Protein AF-A0A5R9B915-F1 (afdb_monomer)

Radius of gyration: 21.03 Å; Cα contacts (8 Å, |Δi|>4): 294; chains: 1; bounding box: 50×56×60 Å

Solvent-accessible surface area (backbone atoms only — not comparable to full-atom values): 11423 Å² total; per-re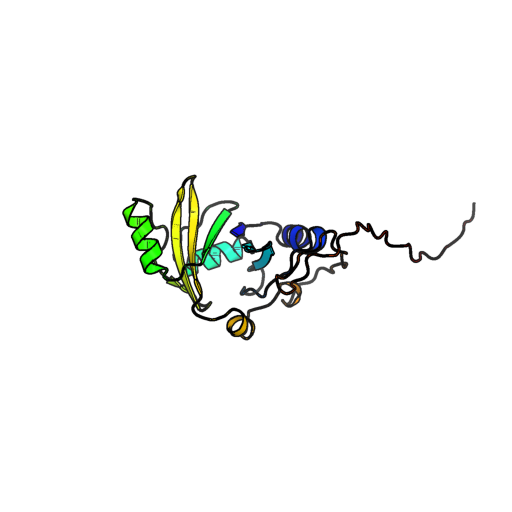sidue (Å²): 58,40,38,46,31,92,58,50,68,62,51,47,43,45,48,36,37,50,51,28,30,54,76,41,67,27,75,47,67,75,84,70,25,40,46,43,34,26,51,57,78,100,45,51,43,30,44,26,19,64,56,30,50,52,54,49,23,62,72,43,60,33,80,82,73,89,70,85,49,66,35,46,60,43,83,39,99,48,42,67,62,53,50,53,57,46,44,74,73,70,41,52,73,52,20,57,84,29,80,47,97,84,46,30,37,34,29,30,32,54,38,86,95,78,36,46,33,34,36,30,19,76,74,60,55,70,72,64,49,57,73,39,91,59,38,38,40,71,90,74,49,92,67,89,83,79,88,81,79,89,70,78,56,79,44,87,76,76,77,97,81,76,97,74,96,83,82,90,76,93,75,90,83,83,84,80,90,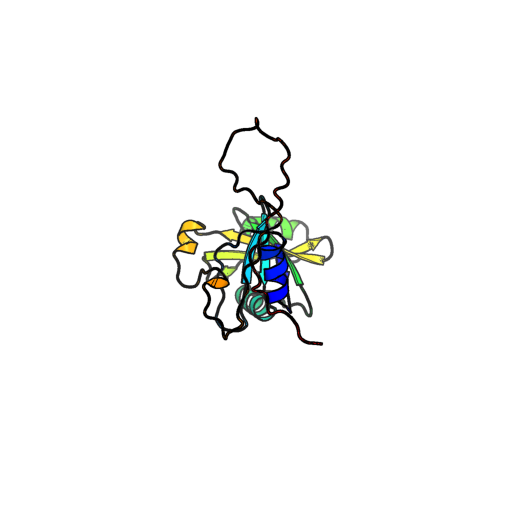81,86,82,86,86,81,86,84,83,136

Structure (mmCIF, N/CA/C/O backbone):
data_AF-A0A5R9B915-F1
#
_entry.id   AF-A0A5R9B915-F1
#
loop_
_atom_site.group_PDB
_atom_site.id
_atom_site.type_symbol
_atom_site.label_atom_id
_atom_site.label_alt_id
_atom_site.label_comp_id
_atom_site.label_asym_id
_atom_site.label_entity_id
_atom_site.label_seq_id
_atom_site.pdbx_PDB_ins_code
_atom_site.Cartn_x
_atom_site.Cartn_y
_atom_site.Cartn_z
_atom_site.occupancy
_atom_site.B_iso_or_equiv
_atom_si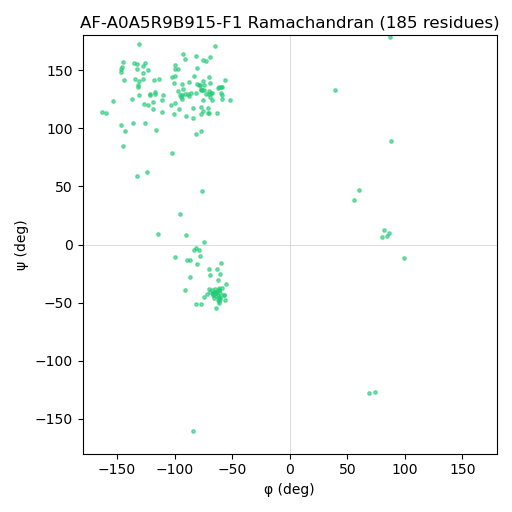te.auth_seq_id
_atom_site.auth_comp_id
_atom_site.auth_asym_id
_atom_site.auth_atom_id
_atom_site.pdbx_PDB_model_num
ATOM 1 N N . MET A 1 1 ? -4.354 -4.114 -3.159 1.00 92.81 1 MET A N 1
ATOM 2 C CA . MET A 1 1 ? -3.858 -5.176 -2.241 1.00 92.81 1 MET A CA 1
ATOM 3 C C . MET A 1 1 ? -2.353 -5.208 -2.360 1.00 92.81 1 MET A C 1
ATOM 5 O O . MET A 1 1 ? -1.900 -5.203 -3.488 1.00 92.81 1 MET A O 1
ATOM 9 N N . ILE A 1 2 ? -1.601 -5.262 -1.266 1.00 95.12 2 ILE A N 1
ATOM 10 C CA . ILE A 1 2 ? -0.134 -5.278 -1.284 1.00 95.12 2 ILE A CA 1
ATOM 11 C C . ILE A 1 2 ? 0.362 -6.652 -0.848 1.00 95.12 2 ILE A C 1
ATOM 13 O O . ILE A 1 2 ? -0.063 -7.153 0.195 1.00 95.12 2 ILE A O 1
ATOM 17 N N . ILE A 1 3 ? 1.247 -7.238 -1.649 1.00 95.38 3 ILE A N 1
ATOM 18 C CA . ILE A 1 3 ? 1.885 -8.534 -1.433 1.00 95.38 3 ILE A CA 1
ATOM 19 C C . ILE A 1 3 ? 3.393 -8.309 -1.333 1.00 95.38 3 ILE A C 1
ATOM 21 O O . ILE A 1 3 ? 4.032 -7.888 -2.300 1.00 95.38 3 ILE A O 1
ATOM 25 N N . GLU A 1 4 ? 3.967 -8.619 -0.175 1.00 95.06 4 GLU A N 1
ATOM 26 C CA . GLU A 1 4 ? 5.416 -8.698 -0.023 1.00 95.06 4 GLU A CA 1
ATOM 27 C C . GLU A 1 4 ? 5.954 -9.969 -0.685 1.00 95.06 4 GLU A C 1
ATOM 29 O O . GLU A 1 4 ? 5.417 -11.063 -0.488 1.00 95.06 4 GLU A O 1
ATOM 34 N N . THR A 1 5 ? 7.022 -9.832 -1.468 1.00 94.12 5 THR A N 1
ATOM 35 C CA . THR A 1 5 ? 7.641 -10.949 -2.185 1.00 94.12 5 THR A CA 1
ATOM 36 C C . THR A 1 5 ? 9.163 -10.907 -2.102 1.00 94.12 5 THR A C 1
ATOM 38 O O . THR A 1 5 ? 9.794 -9.924 -2.490 1.00 94.12 5 THR A O 1
ATOM 41 N N . ASP A 1 6 ? 9.759 -12.004 -1.630 1.00 91.69 6 ASP A N 1
ATOM 42 C CA . ASP A 1 6 ? 11.215 -12.182 -1.617 1.00 91.69 6 ASP A CA 1
ATOM 43 C C . ASP A 1 6 ? 11.771 -12.363 -3.040 1.00 91.69 6 ASP A C 1
ATOM 45 O O . ASP A 1 6 ? 12.824 -11.822 -3.373 1.00 91.69 6 ASP A O 1
ATOM 49 N N . ASP A 1 7 ? 11.044 -13.092 -3.896 1.00 93.88 7 ASP A N 1
ATOM 50 C CA . ASP A 1 7 ? 11.376 -13.276 -5.312 1.00 93.88 7 ASP A CA 1
ATOM 51 C C . ASP A 1 7 ? 10.483 -12.375 -6.172 1.00 93.88 7 ASP A C 1
ATOM 53 O O . ASP A 1 7 ? 9.449 -12.774 -6.719 1.00 93.88 7 ASP A O 1
ATOM 57 N N . PHE A 1 8 ? 10.849 -11.095 -6.213 1.00 94.06 8 PHE A N 1
ATOM 58 C CA . PHE A 1 8 ? 10.096 -10.076 -6.939 1.00 94.06 8 PHE A CA 1
ATOM 59 C C . PHE A 1 8 ? 10.019 -10.361 -8.441 1.00 94.06 8 PHE A C 1
ATOM 61 O O . PHE A 1 8 ? 8.967 -10.160 -9.046 1.00 94.06 8 PHE A O 1
ATOM 68 N N . ASP A 1 9 ? 11.103 -10.855 -9.041 1.00 94.50 9 ASP A N 1
ATOM 69 C CA . ASP A 1 9 ? 11.151 -11.115 -10.480 1.00 94.50 9 ASP A CA 1
ATOM 70 C C . ASP A 1 9 ? 10.247 -12.289 -10.869 1.00 94.50 9 ASP A C 1
ATOM 72 O O . ASP A 1 9 ? 9.528 -12.196 -11.867 1.00 94.50 9 ASP A O 1
ATOM 76 N N . GLU A 1 10 ? 10.224 -13.365 -10.077 1.00 96.06 10 GLU A N 1
ATOM 77 C CA . GLU A 1 10 ? 9.313 -14.488 -10.315 1.00 96.06 10 GLU A CA 1
ATOM 78 C C . GLU A 1 10 ? 7.848 -14.086 -10.109 1.00 96.06 10 GLU A C 1
ATOM 80 O O . GLU A 1 10 ? 6.994 -14.431 -10.933 1.00 96.06 10 GLU A O 1
ATOM 85 N N . ALA A 1 11 ? 7.550 -13.311 -9.060 1.00 96.12 11 ALA A N 1
ATOM 86 C CA . ALA A 1 11 ? 6.203 -12.801 -8.822 1.00 96.12 11 ALA A CA 1
ATOM 87 C C . ALA A 1 11 ? 5.738 -11.904 -9.979 1.00 96.12 11 ALA A C 1
ATOM 89 O O . ALA A 1 11 ? 4.667 -12.133 -10.547 1.00 96.12 11 ALA A O 1
ATOM 90 N N . LEU A 1 12 ? 6.554 -10.929 -10.388 1.00 96.00 12 LEU A N 1
ATOM 91 C CA . LEU A 1 12 ? 6.216 -10.024 -11.483 1.00 96.00 12 LEU A CA 1
ATOM 92 C C . LEU A 1 12 ? 6.040 -10.785 -12.799 1.00 96.00 12 LEU A C 1
ATOM 94 O O . LEU A 1 12 ? 5.058 -10.563 -13.505 1.00 96.00 12 LEU A O 1
ATOM 98 N N . ARG A 1 13 ? 6.928 -11.738 -13.106 1.00 96.44 13 ARG A N 1
ATOM 99 C CA . ARG A 1 13 ? 6.791 -12.611 -14.280 1.00 96.44 13 ARG A CA 1
ATOM 100 C C . ARG A 1 13 ? 5.471 -13.377 -14.255 1.00 96.44 13 ARG A C 1
ATOM 102 O O . ARG A 1 13 ? 4.804 -13.490 -15.282 1.00 96.44 13 ARG A O 1
ATOM 109 N N . PHE A 1 14 ? 5.083 -13.922 -13.106 1.00 96.69 14 PHE A N 1
ATOM 110 C CA . PHE A 1 14 ? 3.832 -14.659 -12.977 1.00 96.69 14 PHE A CA 1
ATOM 111 C C . PHE A 1 14 ? 2.612 -13.757 -13.211 1.00 96.69 14 PHE A C 1
ATOM 113 O O . PHE A 1 14 ? 1.803 -14.043 -14.092 1.00 96.69 14 PHE A O 1
ATOM 120 N N . TYR A 1 15 ? 2.482 -12.650 -12.481 1.00 96.31 15 TYR A N 1
ATOM 121 C CA . TYR A 1 15 ? 1.287 -11.807 -12.576 1.00 96.31 15 TYR A CA 1
ATOM 122 C C . TYR A 1 15 ? 1.240 -10.976 -13.870 1.00 96.31 15 TYR A C 1
ATOM 124 O O . TYR A 1 15 ? 0.212 -10.948 -14.547 1.00 96.31 15 TYR A O 1
ATOM 132 N N . ARG A 1 16 ? 2.346 -10.343 -14.270 1.00 96.12 16 ARG A N 1
ATOM 133 C CA . ARG A 1 16 ? 2.385 -9.512 -15.482 1.00 96.12 16 ARG A CA 1
ATOM 134 C C . ARG A 1 16 ? 2.464 -10.356 -16.746 1.00 96.12 16 ARG A C 1
ATOM 136 O O . ARG A 1 16 ? 1.661 -10.174 -17.650 1.00 96.12 16 ARG A O 1
ATOM 143 N N . ASP A 1 17 ? 3.406 -11.295 -16.824 1.00 94.00 17 ASP A N 1
ATOM 144 C CA . ASP A 1 17 ? 3.710 -11.942 -18.106 1.00 94.00 17 ASP A CA 1
ATOM 145 C C . ASP A 1 17 ? 2.893 -13.220 -18.353 1.00 94.00 17 ASP A C 1
ATOM 147 O O . ASP A 1 17 ? 2.470 -13.473 -19.481 1.00 94.00 17 ASP A O 1
ATOM 151 N N . VAL A 1 18 ? 2.667 -14.043 -17.319 1.00 96.00 18 VAL A N 1
ATOM 152 C CA . VAL A 1 18 ? 1.870 -15.280 -17.451 1.00 96.00 18 VAL A CA 1
ATOM 153 C C . VAL A 1 18 ? 0.382 -14.970 -17.379 1.00 96.00 18 VAL A C 1
ATOM 155 O O . VAL A 1 18 ? -0.379 -15.396 -18.253 1.00 96.00 18 VAL A O 1
ATOM 158 N N . LEU A 1 19 ? -0.036 -14.232 -16.346 1.00 94.81 19 LEU A N 1
ATOM 159 C CA . LEU A 1 19 ? -1.432 -13.846 -16.188 1.00 94.81 19 LEU A CA 1
ATOM 160 C C . LEU A 1 19 ? -1.809 -12.649 -17.055 1.00 94.81 19 LEU A C 1
ATOM 162 O O . LEU A 1 19 ? -2.991 -12.483 -17.290 1.00 94.81 19 LEU A O 1
ATOM 166 N N . GLY A 1 20 ? -0.868 -11.862 -17.579 1.00 93.44 20 GLY A N 1
ATOM 167 C CA . GLY A 1 20 ? -1.163 -10.761 -18.504 1.00 93.44 20 GLY A CA 1
ATOM 168 C C . GLY A 1 20 ? -1.603 -9.456 -17.836 1.00 93.44 20 GLY A C 1
ATOM 169 O O . GLY A 1 20 ? -2.142 -8.598 -18.529 1.00 93.44 20 GLY A O 1
ATOM 170 N N . MET A 1 21 ? -1.443 -9.310 -16.515 1.00 96.44 21 MET A N 1
ATOM 171 C CA . MET A 1 21 ? -1.948 -8.144 -15.783 1.00 96.44 21 MET A CA 1
ATOM 172 C C . MET A 1 21 ? -1.187 -6.867 -16.182 1.00 96.44 21 MET A C 1
ATOM 174 O O . MET A 1 21 ? 0.040 -6.843 -16.045 1.00 96.44 21 MET A O 1
ATOM 178 N N . PRO A 1 22 ? -1.876 -5.803 -16.641 1.00 94.12 22 PRO A N 1
ATOM 179 C CA . PRO A 1 22 ? -1.232 -4.539 -16.998 1.00 94.12 22 PRO A CA 1
ATOM 180 C C . PRO A 1 22 ? -0.529 -3.890 -15.803 1.00 94.12 22 PRO A C 1
ATOM 182 O O . PRO A 1 22 ? -1.099 -3.819 -14.716 1.00 94.12 22 PRO A O 1
ATOM 185 N N . GLU A 1 23 ? 0.691 -3.393 -16.010 1.00 94.31 23 GLU A N 1
ATOM 186 C CA . GLU A 1 23 ? 1.470 -2.682 -14.992 1.00 94.31 23 GLU A CA 1
ATOM 187 C C . GLU A 1 23 ? 1.239 -1.168 -15.076 1.00 94.31 23 GLU A C 1
ATOM 189 O O . GLU A 1 23 ? 1.288 -0.579 -16.156 1.00 94.31 23 GLU A O 1
ATOM 194 N N . GLN A 1 24 ? 1.006 -0.540 -13.925 1.00 91.12 24 GLN A N 1
ATOM 195 C CA . GLN A 1 24 ? 0.862 0.902 -13.760 1.00 91.12 24 GLN A CA 1
ATOM 196 C C . GLN A 1 24 ? 2.173 1.515 -13.240 1.00 91.12 24 GLN A C 1
ATOM 198 O O . GLN A 1 24 ? 2.910 0.851 -12.501 1.00 91.12 24 GLN A O 1
ATOM 203 N N . PRO A 1 25 ? 2.470 2.787 -13.565 1.00 84.19 25 PRO A N 1
ATOM 204 C CA . PRO A 1 25 ? 3.617 3.483 -12.994 1.00 84.19 25 PRO A CA 1
ATOM 205 C C . PRO A 1 25 ? 3.531 3.547 -11.467 1.00 84.19 25 PRO A C 1
ATOM 207 O O . PRO A 1 25 ? 2.539 4.011 -10.909 1.00 84.19 25 PRO A O 1
ATOM 210 N N . ALA A 1 26 ? 4.600 3.134 -10.794 1.00 84.25 26 ALA A N 1
ATOM 211 C CA . ALA A 1 26 ? 4.702 3.158 -9.339 1.00 84.25 26 ALA A CA 1
ATOM 212 C C . ALA A 1 26 ? 5.961 3.912 -8.909 1.00 84.25 26 ALA A C 1
ATOM 214 O O . ALA A 1 26 ? 6.923 4.009 -9.676 1.00 84.25 26 ALA A O 1
ATOM 215 N N . PHE A 1 27 ? 5.974 4.442 -7.685 1.00 81.88 27 PHE A N 1
ATOM 216 C CA . PHE A 1 27 ? 7.158 5.080 -7.115 1.00 81.88 27 PHE A CA 1
ATOM 217 C C . PHE A 1 27 ? 7.961 4.087 -6.268 1.00 81.88 27 PHE A C 1
ATOM 219 O O . PHE A 1 27 ? 7.444 3.500 -5.324 1.00 81.88 27 PHE A O 1
ATOM 226 N N . ALA A 1 28 ? 9.251 3.967 -6.563 1.00 81.81 28 ALA A N 1
ATOM 227 C CA . ALA A 1 28 ? 10.228 3.207 -5.789 1.00 81.81 28 ALA A CA 1
ATOM 228 C C . ALA A 1 28 ? 11.579 3.932 -5.840 1.00 81.81 28 ALA A C 1
ATOM 230 O O . ALA A 1 28 ? 11.822 4.702 -6.783 1.00 81.81 28 ALA A O 1
ATOM 231 N N . THR A 1 29 ? 12.458 3.687 -4.866 1.00 80.44 29 THR A N 1
ATOM 232 C CA . THR A 1 29 ? 13.843 4.186 -4.922 1.00 80.44 29 THR A CA 1
ATOM 233 C C . THR A 1 29 ? 14.754 3.249 -5.735 1.00 80.44 29 THR A C 1
ATOM 235 O O . THR A 1 29 ? 14.284 2.533 -6.620 1.00 80.44 29 THR A O 1
ATOM 238 N N . GLU A 1 30 ? 16.072 3.333 -5.547 1.00 77.75 30 GLU A N 1
ATOM 239 C CA . GLU A 1 30 ? 17.056 2.561 -6.315 1.00 77.75 30 GLU A CA 1
ATOM 240 C C . GLU A 1 30 ? 17.392 1.218 -5.641 1.00 77.75 30 GLU A C 1
ATOM 242 O O . GLU A 1 30 ? 17.234 1.040 -4.433 1.00 77.75 30 GLU A O 1
ATOM 247 N N . GLY A 1 31 ? 17.934 0.277 -6.420 1.00 84.56 31 GLY A N 1
ATOM 248 C CA . GLY A 1 31 ? 18.411 -1.008 -5.906 1.00 84.56 31 GLY A CA 1
ATOM 249 C C . GLY A 1 31 ? 17.274 -1.967 -5.551 1.00 84.56 31 GLY A C 1
ATOM 250 O O . GLY A 1 31 ? 16.420 -2.250 -6.387 1.00 84.56 31 GLY A O 1
ATOM 251 N N . ASP A 1 32 ? 17.294 -2.486 -4.321 1.00 87.19 32 ASP A N 1
ATOM 252 C CA . ASP A 1 32 ? 16.353 -3.516 -3.852 1.00 87.19 32 ASP A CA 1
ATOM 253 C C . ASP A 1 32 ? 14.971 -2.960 -3.474 1.00 87.19 32 ASP A C 1
ATOM 255 O O . ASP A 1 32 ? 14.073 -3.724 -3.124 1.00 87.19 32 ASP A O 1
ATOM 259 N N . ASP A 1 33 ? 14.783 -1.641 -3.504 1.00 90.88 33 ASP A N 1
ATOM 260 C CA . ASP A 1 33 ? 13.492 -0.998 -3.279 1.00 90.88 33 ASP A CA 1
ATOM 261 C C . ASP A 1 33 ? 12.650 -1.034 -4.562 1.00 90.88 33 ASP A C 1
ATOM 263 O O . ASP A 1 33 ? 12.812 -0.193 -5.449 1.00 90.88 33 ASP A O 1
ATOM 267 N N . ARG A 1 34 ? 11.775 -2.039 -4.687 1.00 93.31 34 ARG A N 1
ATOM 268 C CA . ARG A 1 34 ? 10.963 -2.255 -5.892 1.00 93.31 34 ARG A CA 1
ATOM 269 C C . ARG A 1 34 ? 9.501 -2.469 -5.537 1.00 93.31 34 ARG A C 1
ATOM 271 O O . ARG A 1 34 ? 9.176 -3.183 -4.586 1.00 93.31 34 ARG A O 1
ATOM 278 N N . VAL A 1 35 ? 8.639 -1.885 -6.364 1.00 94.81 35 VAL A N 1
ATOM 279 C CA . VAL A 1 35 ? 7.191 -2.074 -6.342 1.00 94.81 35 VAL A CA 1
ATOM 280 C C . VAL A 1 35 ? 6.641 -2.053 -7.767 1.00 94.81 35 VAL A C 1
ATOM 282 O O . VAL A 1 35 ? 7.104 -1.263 -8.592 1.00 94.81 35 VAL A O 1
ATOM 285 N N . SER A 1 36 ? 5.656 -2.906 -8.042 1.00 95.62 36 SER A N 1
ATOM 286 C CA . SER A 1 36 ? 4.864 -2.899 -9.277 1.00 95.62 36 SER A CA 1
ATOM 287 C C . SER A 1 36 ? 3.387 -2.954 -8.922 1.00 95.62 36 SER A C 1
ATOM 289 O O . SER A 1 36 ? 2.968 -3.838 -8.176 1.00 95.62 36 SER A O 1
ATOM 291 N N . ILE A 1 37 ? 2.599 -2.034 -9.478 1.00 95.12 37 ILE A N 1
ATOM 292 C CA . ILE A 1 37 ? 1.143 -1.982 -9.311 1.00 95.12 37 ILE A CA 1
ATOM 293 C C . ILE A 1 37 ? 0.514 -2.599 -10.560 1.00 95.12 37 ILE A C 1
ATOM 295 O O . ILE A 1 37 ? 0.772 -2.147 -11.669 1.00 95.12 37 ILE A O 1
ATOM 299 N N . LEU A 1 38 ? -0.290 -3.642 -10.392 1.00 96.69 38 LEU A N 1
ATOM 300 C CA . LEU A 1 38 ? -0.874 -4.431 -11.472 1.00 96.69 38 LEU A CA 1
ATOM 301 C C . LEU A 1 38 ? -2.401 -4.320 -11.452 1.00 96.69 38 LEU A C 1
ATOM 303 O O . LEU A 1 38 ? -3.029 -4.558 -10.416 1.00 96.69 38 LEU A O 1
ATOM 307 N N . SER A 1 39 ? -3.001 -4.007 -12.599 1.00 95.00 39 SER A N 1
ATOM 308 C CA . SER A 1 39 ? -4.456 -3.933 -12.763 1.00 95.00 39 SER A CA 1
ATOM 309 C C . SER A 1 39 ? -5.100 -5.320 -12.653 1.00 95.00 39 SER A C 1
ATOM 311 O O . SER A 1 39 ? -4.684 -6.270 -13.315 1.00 95.00 39 SER A O 1
ATOM 313 N N . ALA A 1 40 ? -6.145 -5.426 -11.831 1.00 93.31 40 ALA A N 1
ATOM 314 C CA . ALA A 1 40 ? -6.887 -6.648 -11.522 1.00 93.31 40 ALA A CA 1
ATOM 315 C C . ALA A 1 40 ? -8.408 -6.398 -11.615 1.00 93.31 40 ALA A C 1
ATOM 317 O O . ALA A 1 40 ? -9.144 -6.537 -10.634 1.00 93.31 40 ALA A O 1
ATOM 318 N N . GLY A 1 41 ? -8.887 -5.982 -12.791 1.00 90.94 41 GLY A N 1
ATOM 319 C CA . GLY A 1 41 ? -10.253 -5.474 -12.960 1.00 90.94 41 GLY A CA 1
ATOM 320 C C . GLY A 1 41 ? -10.418 -4.127 -12.250 1.00 90.94 41 GLY A C 1
ATOM 321 O O . GLY A 1 41 ? -9.591 -3.243 -12.428 1.00 90.94 41 GLY A O 1
ATOM 322 N N . ILE A 1 42 ? -11.437 -3.992 -11.395 1.00 90.19 42 ILE A N 1
ATOM 323 C CA . ILE A 1 42 ? -11.708 -2.759 -10.624 1.00 90.19 42 ILE A CA 1
ATOM 324 C C . ILE A 1 42 ? -10.743 -2.517 -9.445 1.00 90.19 42 ILE A C 1
ATOM 326 O O . ILE A 1 42 ? -10.947 -1.598 -8.656 1.00 90.19 42 ILE A O 1
ATOM 330 N N . ALA A 1 43 ? -9.748 -3.383 -9.255 1.00 93.69 43 ALA A N 1
ATOM 331 C CA . ALA A 1 43 ? -8.803 -3.332 -8.145 1.00 93.69 43 ALA A CA 1
ATOM 332 C C . ALA A 1 43 ? -7.360 -3.442 -8.649 1.00 93.69 43 ALA A C 1
ATOM 334 O O . ALA A 1 43 ? -7.115 -3.747 -9.815 1.00 93.69 43 ALA A O 1
ATOM 335 N N . THR A 1 44 ? -6.398 -3.252 -7.747 1.00 94.94 44 THR A N 1
ATOM 336 C CA . THR A 1 44 ? -4.970 -3.438 -8.027 1.00 94.94 44 T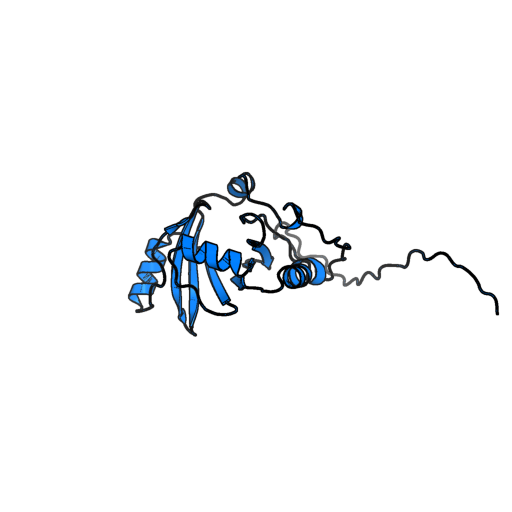HR A CA 1
ATOM 337 C C . THR A 1 44 ? -4.323 -4.455 -7.087 1.00 94.94 44 THR A C 1
ATOM 339 O O . THR A 1 44 ? -4.716 -4.624 -5.920 1.00 94.94 44 THR A O 1
ATOM 342 N N . ILE A 1 45 ? -3.295 -5.128 -7.602 1.00 96.56 45 ILE A N 1
ATOM 343 C CA . ILE A 1 45 ? -2.322 -5.893 -6.821 1.00 96.56 45 ILE A CA 1
ATOM 344 C C . ILE A 1 45 ? -0.987 -5.163 -6.896 1.00 96.56 45 ILE A C 1
ATOM 346 O O . ILE A 1 45 ? -0.468 -4.939 -7.978 1.00 96.56 45 ILE A O 1
ATOM 350 N N . GLU A 1 46 ? -0.416 -4.832 -5.751 1.00 96.25 46 GLU A N 1
ATOM 351 C CA . GLU A 1 46 ? 0.918 -4.269 -5.631 1.00 96.25 46 GLU A CA 1
ATOM 352 C C . GLU A 1 46 ? 1.858 -5.372 -5.162 1.00 96.25 46 GLU A C 1
ATOM 354 O O . GLU A 1 46 ? 1.653 -5.967 -4.102 1.00 96.25 46 GLU A O 1
ATOM 359 N N . LEU A 1 47 ? 2.874 -5.666 -5.960 1.00 96.69 47 LEU A N 1
ATOM 360 C CA . LEU A 1 47 ? 3.982 -6.527 -5.566 1.00 96.69 47 LEU A CA 1
ATOM 361 C C . LEU A 1 47 ? 5.076 -5.621 -5.026 1.00 96.69 47 LEU A C 1
ATOM 363 O O . LEU A 1 47 ? 5.440 -4.671 -5.712 1.00 96.69 47 LEU A O 1
ATOM 367 N N . ALA A 1 48 ? 5.596 -5.899 -3.836 1.00 95.25 48 ALA A N 1
ATOM 368 C CA . ALA A 1 48 ? 6.618 -5.078 -3.194 1.00 95.25 48 ALA A CA 1
ATOM 369 C C . ALA A 1 48 ? 7.737 -5.945 -2.613 1.00 95.25 48 ALA A C 1
ATOM 371 O O . ALA A 1 48 ? 7.487 -7.018 -2.062 1.00 95.25 48 ALA A O 1
ATOM 372 N N . THR A 1 49 ? 8.981 -5.479 -2.706 1.00 94.62 49 THR A N 1
ATOM 373 C CA . THR A 1 49 ? 10.097 -6.142 -2.019 1.00 94.62 49 THR A CA 1
ATOM 374 C C . THR A 1 49 ? 10.036 -5.895 -0.509 1.00 94.62 49 THR A C 1
ATOM 376 O O . THR A 1 49 ? 9.505 -4.869 -0.070 1.00 94.62 49 THR A O 1
ATOM 379 N N . PRO A 1 50 ? 10.673 -6.747 0.316 1.00 94.12 50 PRO A N 1
ATOM 380 C CA . PRO A 1 50 ? 10.805 -6.494 1.750 1.00 94.12 50 PRO A CA 1
ATOM 381 C C . PRO A 1 50 ? 11.461 -5.140 2.059 1.00 94.12 50 PRO A C 1
ATOM 383 O O . PRO A 1 50 ? 11.135 -4.482 3.045 1.00 94.12 50 PRO A O 1
ATOM 386 N N . THR A 1 51 ? 12.398 -4.697 1.213 1.00 93.81 51 THR A N 1
ATOM 387 C CA . THR A 1 51 ? 13.027 -3.374 1.338 1.00 93.81 51 THR A CA 1
ATOM 388 C C . THR A 1 51 ? 12.022 -2.252 1.088 1.00 93.81 51 THR A C 1
ATOM 390 O O . THR A 1 51 ? 11.984 -1.313 1.882 1.00 93.81 51 THR A O 1
ATOM 393 N N . HIS A 1 52 ? 11.167 -2.376 0.067 1.00 93.62 52 HIS A N 1
ATOM 394 C CA . HIS A 1 52 ? 10.095 -1.413 -0.183 1.00 93.62 52 HIS A CA 1
ATOM 395 C C . HIS A 1 52 ? 9.113 -1.340 0.990 1.00 93.62 52 HIS A C 1
ATOM 397 O O . HIS A 1 52 ? 8.848 -0.254 1.502 1.00 93.62 52 HIS A O 1
ATOM 403 N N . ILE A 1 53 ? 8.640 -2.489 1.488 1.00 94.12 53 ILE A N 1
ATOM 404 C CA . ILE A 1 53 ? 7.720 -2.547 2.636 1.00 94.12 53 ILE A CA 1
ATOM 405 C C . ILE A 1 53 ? 8.311 -1.834 3.855 1.00 94.12 53 ILE A C 1
ATOM 407 O O . ILE A 1 53 ? 7.656 -0.965 4.428 1.00 94.12 53 ILE A O 1
ATOM 411 N N . ARG A 1 54 ? 9.574 -2.114 4.201 1.00 93.25 54 ARG A N 1
ATOM 412 C CA . ARG A 1 54 ? 10.258 -1.445 5.321 1.00 93.25 54 ARG A CA 1
ATOM 413 C C . ARG A 1 54 ? 10.388 0.067 5.124 1.00 93.25 54 ARG A C 1
ATOM 415 O O . ARG A 1 54 ? 10.223 0.818 6.085 1.00 93.25 54 ARG A O 1
ATOM 422 N N . ASN A 1 55 ? 10.665 0.522 3.903 1.00 93.00 55 ASN A N 1
ATOM 423 C CA . ASN A 1 55 ? 10.729 1.952 3.594 1.00 93.00 55 ASN A CA 1
ATOM 424 C C . ASN A 1 55 ? 9.361 2.624 3.785 1.00 93.00 55 ASN A C 1
ATOM 426 O O . ASN A 1 55 ? 9.278 3.686 4.404 1.00 93.00 55 ASN A O 1
ATOM 430 N N . ILE A 1 56 ? 8.286 1.992 3.304 1.00 93.25 56 ILE A N 1
ATOM 431 C CA . ILE A 1 56 ? 6.918 2.497 3.465 1.00 93.25 56 ILE A CA 1
ATOM 432 C C . ILE A 1 56 ? 6.487 2.481 4.935 1.00 93.25 56 ILE A C 1
ATOM 434 O O . ILE A 1 56 ? 5.906 3.458 5.399 1.00 93.25 56 ILE A O 1
ATOM 438 N N . ASP A 1 57 ? 6.809 1.434 5.698 1.00 94.69 57 ASP A N 1
ATOM 439 C CA . ASP A 1 57 ? 6.543 1.381 7.143 1.00 94.69 57 ASP A CA 1
ATOM 440 C C . ASP A 1 57 ? 7.194 2.551 7.887 1.00 94.69 57 ASP A C 1
ATOM 442 O O . ASP A 1 57 ? 6.553 3.191 8.721 1.00 94.69 57 ASP A O 1
ATOM 446 N N . ALA A 1 58 ? 8.444 2.875 7.545 1.00 94.25 58 ALA A N 1
ATOM 447 C CA . ALA A 1 58 ? 9.158 4.002 8.131 1.00 94.25 58 ALA A CA 1
ATOM 448 C C . ALA A 1 58 ? 8.520 5.353 7.765 1.00 94.25 58 ALA A C 1
ATOM 450 O O . ALA A 1 58 ? 8.387 6.219 8.633 1.00 94.25 58 ALA A O 1
ATOM 451 N N . ILE A 1 59 ? 8.104 5.531 6.505 1.00 94.81 59 ILE A N 1
ATOM 452 C CA . ILE A 1 59 ? 7.400 6.740 6.044 1.00 94.81 59 ILE A CA 1
ATOM 453 C C . ILE A 1 59 ? 6.075 6.901 6.790 1.00 94.81 59 ILE A C 1
ATOM 455 O O . ILE A 1 59 ? 5.783 7.982 7.296 1.00 94.81 59 ILE A O 1
ATOM 459 N N . GLU A 1 60 ? 5.289 5.831 6.877 1.00 94.88 60 GLU A N 1
ATOM 460 C CA . GLU A 1 60 ? 3.946 5.837 7.462 1.00 94.88 60 GLU A CA 1
ATOM 461 C C . GLU A 1 60 ? 3.945 5.742 8.991 1.00 94.88 60 GLU A C 1
ATOM 463 O O . GLU A 1 60 ? 2.879 5.811 9.596 1.00 94.88 60 GLU A O 1
ATOM 468 N N . GLN A 1 61 ? 5.115 5.609 9.626 1.00 95.12 61 GLN A N 1
ATOM 469 C CA . GLN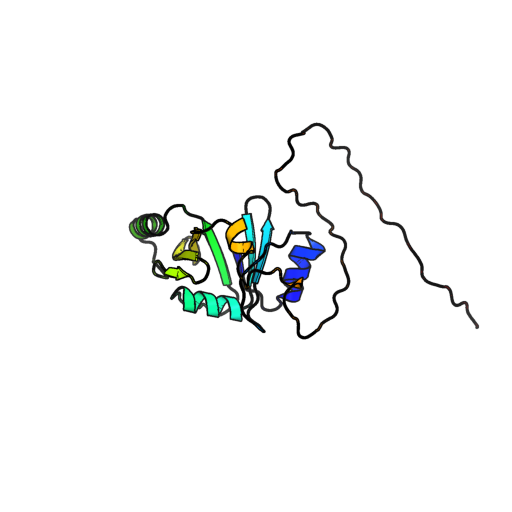 A 1 61 ? 5.261 5.413 11.074 1.00 95.12 61 GLN A CA 1
ATOM 470 C C . GLN A 1 61 ? 4.480 4.189 11.577 1.00 95.12 61 GLN A C 1
ATOM 472 O O . GLN A 1 61 ? 3.864 4.214 12.643 1.00 95.12 61 GLN A O 1
ATOM 477 N N . ALA A 1 62 ? 4.484 3.123 10.781 1.00 92.88 62 ALA A N 1
ATOM 478 C CA . ALA A 1 62 ? 3.777 1.885 11.058 1.00 92.88 62 ALA A CA 1
ATOM 479 C C . ALA A 1 62 ? 4.722 0.813 11.629 1.00 92.88 62 ALA A C 1
ATOM 481 O O . ALA A 1 62 ? 5.925 0.831 11.352 1.00 92.88 62 ALA A O 1
ATOM 482 N N . PRO A 1 63 ? 4.202 -0.154 12.404 1.00 89.25 63 PRO A N 1
ATOM 483 C CA . PRO A 1 63 ? 4.998 -1.283 12.861 1.00 89.25 63 PRO A CA 1
ATOM 484 C C . PRO A 1 63 ? 5.396 -2.183 11.685 1.00 89.25 63 PRO A C 1
ATOM 486 O O . PRO A 1 63 ? 4.543 -2.625 10.911 1.00 89.25 63 PRO A O 1
ATOM 489 N N . THR A 1 64 ? 6.685 -2.508 11.600 1.00 86.12 64 THR A N 1
ATOM 490 C CA . THR A 1 64 ? 7.191 -3.535 10.685 1.00 86.12 64 THR A CA 1
ATOM 491 C C . THR A 1 64 ? 6.899 -4.918 11.246 1.00 86.12 64 THR A C 1
ATOM 493 O O . THR A 1 64 ? 7.093 -5.173 12.435 1.00 86.12 64 THR A O 1
ATOM 496 N N . THR A 1 65 ? 6.398 -5.804 10.390 1.00 81.94 65 THR A N 1
ATOM 497 C CA . THR A 1 65 ? 6.114 -7.202 10.740 1.00 81.94 65 THR A CA 1
ATOM 498 C C . THR A 1 65 ? 7.248 -8.094 10.247 1.00 81.94 65 THR A C 1
ATOM 500 O O . THR A 1 65 ? 7.826 -7.833 9.195 1.00 81.94 65 THR A O 1
ATOM 503 N N . ASP A 1 66 ? 7.567 -9.143 11.002 1.00 75.50 66 ASP A N 1
ATOM 504 C CA . ASP A 1 66 ? 8.542 -10.144 10.574 1.00 75.50 66 ASP A CA 1
ATOM 505 C C . ASP A 1 66 ? 7.895 -11.160 9.617 1.00 75.50 66 ASP A C 1
ATOM 507 O O . ASP A 1 66 ? 6.866 -11.761 9.935 1.00 75.50 66 ASP A O 1
ATOM 511 N N . GLY A 1 67 ? 8.548 -11.409 8.480 1.00 69.38 67 GLY A N 1
ATOM 512 C CA . GLY A 1 67 ? 8.111 -12.376 7.469 1.00 69.38 67 GLY A CA 1
ATOM 513 C C . GLY A 1 67 ? 7.135 -11.800 6.432 1.00 69.38 67 GLY A C 1
ATOM 514 O O . GLY A 1 67 ? 6.772 -10.632 6.525 1.00 69.38 67 GLY A O 1
ATOM 515 N N . PRO A 1 68 ? 6.710 -12.610 5.441 1.00 69.94 68 PRO A N 1
ATOM 516 C CA . PRO A 1 68 ? 5.909 -12.129 4.319 1.00 69.94 68 PRO A CA 1
ATOM 517 C C . PRO A 1 68 ? 4.593 -11.494 4.768 1.00 69.94 68 PRO A C 1
ATOM 519 O O . PRO A 1 68 ? 3.781 -12.134 5.446 1.00 69.94 68 PRO A O 1
ATOM 522 N N . THR A 1 69 ? 4.363 -10.251 4.352 1.00 84.12 69 THR A N 1
ATOM 523 C CA . THR A 1 69 ? 3.141 -9.511 4.667 1.00 84.12 69 THR A CA 1
ATOM 524 C C . THR A 1 69 ? 2.151 -9.468 3.499 1.00 84.12 69 THR A C 1
ATOM 526 O O . THR A 1 69 ? 2.508 -9.379 2.324 1.00 84.12 69 THR A O 1
ATOM 529 N N . LEU A 1 70 ? 0.862 -9.518 3.843 1.00 90.69 70 LEU A N 1
ATOM 530 C CA . LEU A 1 70 ? -0.252 -9.198 2.953 1.00 90.69 70 LEU A CA 1
ATOM 531 C C . LEU A 1 70 ? -1.051 -8.065 3.598 1.00 90.69 70 LEU A C 1
ATOM 533 O O . LEU A 1 70 ? -1.449 -8.175 4.763 1.00 90.69 70 LEU A O 1
ATOM 537 N N . ARG A 1 71 ? -1.306 -6.992 2.845 1.00 92.88 71 ARG A N 1
ATOM 538 C CA . ARG A 1 71 ? -2.028 -5.817 3.345 1.00 92.88 71 ARG A CA 1
ATOM 539 C C . ARG A 1 71 ? -3.131 -5.377 2.400 1.00 92.88 71 ARG A C 1
ATOM 541 O O . ARG A 1 71 ? -2.939 -5.244 1.192 1.00 92.88 71 ARG A O 1
ATOM 548 N N . ILE A 1 72 ? -4.290 -5.078 2.970 1.00 94.75 72 ILE A N 1
ATOM 549 C CA . ILE A 1 72 ? -5.400 -4.487 2.228 1.00 94.75 72 ILE A CA 1
ATOM 550 C C . ILE A 1 72 ? -5.198 -2.973 2.228 1.00 94.75 72 ILE A C 1
ATOM 552 O O . ILE A 1 72 ? -4.986 -2.387 3.284 1.00 94.75 72 ILE A O 1
ATOM 556 N N . ALA A 1 73 ? -5.286 -2.344 1.061 1.00 95.69 73 ALA A N 1
ATOM 557 C CA . ALA A 1 73 ? -5.340 -0.893 0.940 1.00 95.69 73 ALA A CA 1
ATOM 558 C C . ALA A 1 73 ? -6.678 -0.499 0.328 1.00 95.69 73 ALA A C 1
ATOM 560 O O . ALA A 1 73 ? -7.103 -1.100 -0.661 1.00 95.69 73 ALA A O 1
ATOM 561 N N . LEU A 1 74 ? -7.338 0.468 0.955 1.00 96.44 74 LEU A N 1
ATOM 562 C CA . LEU A 1 74 ? -8.643 0.977 0.568 1.00 96.44 74 LEU A CA 1
ATOM 563 C C . LEU A 1 74 ? -8.521 2.475 0.332 1.00 96.44 74 LEU A C 1
ATOM 565 O O . LEU A 1 74 ? -8.168 3.218 1.252 1.00 96.44 74 LEU A O 1
ATOM 569 N N . GLU A 1 75 ? -8.832 2.896 -0.889 1.00 96.00 75 GLU A N 1
ATOM 570 C CA . GLU A 1 75 ? -8.963 4.312 -1.184 1.00 96.00 75 GLU A CA 1
ATOM 571 C C . GLU A 1 75 ? -10.219 4.849 -0.493 1.00 96.00 75 GLU A C 1
ATOM 573 O O . GLU A 1 75 ? -11.293 4.241 -0.561 1.00 96.00 75 GLU A O 1
ATOM 578 N N . VAL A 1 76 ? -10.091 5.980 0.192 1.00 97.69 76 VAL A N 1
ATOM 579 C CA . VAL A 1 76 ? -11.196 6.673 0.855 1.00 97.69 76 VAL A CA 1
ATOM 580 C C . VAL A 1 76 ? -11.161 8.157 0.519 1.00 97.69 76 VAL A C 1
ATOM 582 O O . VAL A 1 76 ? -10.107 8.743 0.303 1.00 97.69 76 VAL A O 1
ATOM 585 N N . HIS A 1 77 ? -12.333 8.791 0.515 1.00 95.44 77 HIS A N 1
ATOM 586 C CA . HIS A 1 77 ? -12.436 10.229 0.255 1.00 95.44 77 HIS A CA 1
ATOM 587 C C . HIS A 1 77 ? -11.867 11.107 1.380 1.00 95.44 77 HIS A C 1
ATOM 589 O O . HIS A 1 77 ? -11.498 12.247 1.121 1.00 95.44 77 HIS A O 1
ATOM 595 N N . ASP A 1 78 ? -11.857 10.600 2.616 1.00 97.44 78 ASP A N 1
ATOM 596 C CA . ASP A 1 78 ? -11.378 11.303 3.809 1.00 97.44 78 ASP A CA 1
ATOM 597 C C . ASP A 1 78 ? -10.737 10.290 4.768 1.00 97.44 78 ASP A C 1
ATOM 599 O O . ASP A 1 78 ? -11.433 9.523 5.451 1.00 97.44 78 ASP A O 1
ATOM 603 N N . THR A 1 79 ? -9.403 10.270 4.793 1.00 98.12 79 THR A N 1
ATOM 604 C CA . THR A 1 79 ? -8.633 9.337 5.629 1.00 98.12 79 THR A CA 1
ATOM 605 C C . THR A 1 79 ? -8.850 9.587 7.123 1.00 98.12 79 THR A C 1
ATOM 607 O O . THR A 1 79 ? -8.964 8.627 7.889 1.00 98.12 79 THR A O 1
ATOM 610 N N . GLU A 1 80 ? -8.957 10.844 7.564 1.00 97.00 80 GLU A N 1
ATOM 611 C CA . GLU A 1 80 ? -9.153 11.168 8.984 1.00 97.00 80 GLU A CA 1
ATOM 612 C C . GLU A 1 80 ? -10.507 10.659 9.479 1.00 97.00 80 GLU A C 1
ATOM 614 O O . GLU A 1 80 ? -10.601 10.006 10.525 1.00 97.00 80 GLU A O 1
ATOM 619 N N . ASN A 1 81 ? -11.566 10.905 8.709 1.00 97.88 81 ASN A N 1
ATOM 620 C CA . ASN A 1 81 ? -12.903 10.444 9.055 1.00 97.88 81 ASN A CA 1
ATOM 621 C C . ASN A 1 81 ? -13.006 8.907 9.048 1.00 97.88 81 ASN A C 1
ATOM 623 O O . ASN A 1 81 ? -13.613 8.330 9.954 1.00 97.88 81 ASN A O 1
ATOM 627 N N . ALA A 1 82 ? -12.381 8.232 8.076 1.00 97.81 82 ALA A N 1
ATOM 628 C CA . ALA A 1 82 ? -12.349 6.768 8.019 1.00 97.81 82 ALA A CA 1
ATOM 629 C C . ALA A 1 82 ? -11.665 6.157 9.256 1.00 97.81 82 ALA A C 1
ATOM 631 O O . ALA A 1 82 ? -12.207 5.240 9.880 1.00 97.81 82 ALA A O 1
ATOM 632 N N . VAL A 1 83 ? -10.517 6.709 9.661 1.00 97.00 83 VAL A N 1
ATOM 633 C CA . VAL A 1 83 ? -9.804 6.291 10.877 1.00 97.00 83 VAL A CA 1
ATOM 634 C C . VAL A 1 83 ? -10.661 6.511 12.121 1.00 97.00 83 VAL A C 1
ATOM 636 O O . VAL A 1 83 ? -10.793 5.595 12.933 1.00 97.00 83 VAL A O 1
ATOM 639 N N . ASN A 1 84 ? -11.298 7.677 12.260 1.00 96.31 84 ASN A N 1
ATOM 640 C CA . ASN A 1 84 ? -12.163 7.982 13.403 1.00 96.31 84 ASN A CA 1
ATOM 641 C C . ASN A 1 84 ? -13.345 7.005 13.515 1.00 96.31 84 ASN A C 1
ATOM 643 O O . ASN A 1 84 ? -13.671 6.544 14.613 1.00 96.31 84 ASN A O 1
ATOM 647 N N . ALA A 1 85 ? -13.969 6.651 12.388 1.00 96.06 85 ALA A N 1
ATOM 648 C CA . ALA A 1 85 ? -15.070 5.692 12.355 1.00 96.06 85 ALA A CA 1
ATOM 649 C C . ALA A 1 85 ? -14.629 4.288 12.799 1.00 96.06 85 ALA A C 1
ATOM 651 O O . ALA A 1 85 ? -15.335 3.622 13.560 1.00 96.06 85 ALA A O 1
ATOM 652 N N . VAL A 1 86 ? -13.446 3.847 12.365 1.00 94.94 86 VAL A N 1
ATOM 653 C CA . VAL A 1 86 ? -12.892 2.541 12.744 1.00 94.94 86 VAL A CA 1
ATOM 654 C C . VAL A 1 86 ? -12.443 2.530 14.205 1.00 94.94 86 VAL A C 1
ATOM 656 O O . VAL A 1 86 ? -12.786 1.596 14.934 1.00 94.94 86 VAL A O 1
ATOM 659 N N . ALA A 1 87 ? -11.789 3.588 14.685 1.00 92.75 87 ALA A N 1
ATOM 660 C CA . ALA A 1 87 ? -11.416 3.734 16.091 1.00 92.75 87 ALA A CA 1
ATOM 661 C C . ALA A 1 87 ? -12.641 3.685 17.024 1.00 92.75 87 ALA A C 1
ATOM 663 O O . ALA A 1 87 ? -12.594 3.052 18.080 1.00 92.75 87 ALA A O 1
ATOM 664 N N . ALA A 1 88 ? -13.776 4.266 16.614 1.00 95.75 88 ALA A N 1
ATOM 665 C CA . ALA A 1 88 ? -15.028 4.210 17.373 1.00 95.75 88 ALA A CA 1
ATOM 666 C C . ALA A 1 88 ? -15.595 2.782 17.532 1.00 95.75 88 ALA A C 1
ATOM 668 O O . ALA A 1 88 ? -16.364 2.531 18.460 1.00 95.75 88 ALA A O 1
ATOM 669 N N . SER A 1 89 ? -15.199 1.836 16.670 1.00 94.00 89 SER A N 1
ATOM 670 C CA . SER A 1 89 ? -15.532 0.408 16.810 1.00 94.00 89 SER A CA 1
ATOM 671 C C . SER A 1 89 ? -14.603 -0.363 17.761 1.00 94.00 89 SER A C 1
ATOM 673 O O . SER A 1 89 ? -14.855 -1.533 18.044 1.00 94.00 89 SER A O 1
ATOM 675 N N . GLY A 1 90 ? -13.556 0.287 18.283 1.00 94.00 90 GLY A N 1
ATOM 676 C CA . GLY A 1 90 ? -12.547 -0.320 19.155 1.00 94.00 90 GLY A CA 1
ATOM 677 C C . GLY A 1 90 ? -11.396 -1.003 18.413 1.00 94.00 90 GLY A C 1
ATOM 678 O O . GLY A 1 90 ? -10.604 -1.701 19.043 1.00 94.00 90 GLY A O 1
ATOM 679 N N . ALA A 1 91 ? -11.295 -0.821 17.095 1.00 94.38 91 ALA A N 1
ATOM 680 C CA . ALA A 1 91 ? -10.146 -1.287 16.333 1.00 94.38 91 ALA A CA 1
ATOM 681 C C . ALA A 1 91 ? -8.897 -0.456 16.663 1.00 94.38 91 ALA A C 1
ATOM 683 O O . ALA A 1 91 ? -8.968 0.754 16.889 1.00 94.38 91 ALA A O 1
ATOM 684 N N . GLU A 1 92 ? -7.745 -1.121 16.685 1.00 94.94 92 GLU A N 1
ATOM 685 C CA . GLU A 1 92 ? -6.462 -0.491 16.976 1.00 94.94 92 GLU A CA 1
ATOM 686 C C . GLU A 1 92 ? -5.966 0.313 15.773 1.00 94.94 92 GLU A C 1
ATOM 688 O O . GLU A 1 92 ? -5.936 -0.187 14.646 1.00 94.94 92 GLU A O 1
ATOM 693 N N . GLN A 1 93 ? -5.532 1.546 16.019 1.00 95.69 93 GLN A N 1
ATOM 694 C CA . GLN A 1 93 ? -4.796 2.329 15.038 1.00 95.69 93 GLN A CA 1
ATOM 695 C C . GLN A 1 93 ? -3.314 1.952 15.102 1.00 95.69 93 GLN A C 1
ATOM 697 O O . GLN A 1 93 ? -2.660 2.157 16.120 1.00 95.69 93 GLN A O 1
ATOM 702 N N . LEU A 1 94 ? -2.797 1.409 14.002 1.00 95.12 94 LEU A N 1
ATOM 703 C CA . LEU A 1 94 ? -1.411 0.956 13.880 1.00 95.12 94 LEU A CA 1
ATOM 704 C C . LEU A 1 94 ? -0.475 2.085 13.444 1.00 95.12 94 LEU A C 1
ATOM 706 O O . LEU A 1 94 ? 0.710 2.047 13.762 1.00 95.12 94 LEU A O 1
ATOM 710 N N . SER A 1 95 ? -0.989 3.079 12.716 1.00 95.69 95 SER A N 1
ATOM 711 C CA . SER A 1 95 ? -0.223 4.264 12.334 1.00 95.69 95 SER A CA 1
ATOM 712 C C . SER A 1 95 ? -1.104 5.521 12.272 1.00 95.69 95 SER A C 1
ATOM 714 O O . SER A 1 95 ? -2.301 5.421 11.964 1.00 95.69 95 SER A O 1
ATOM 716 N N . PRO A 1 96 ? -0.553 6.713 12.576 1.00 95.94 96 PRO A N 1
ATOM 717 C CA . PRO A 1 96 ? -1.278 7.973 12.439 1.00 95.94 96 PRO A CA 1
ATOM 718 C C . PRO A 1 96 ? -1.609 8.274 10.970 1.00 95.94 96 PRO A C 1
ATOM 720 O O . PRO A 1 96 ? -1.111 7.612 10.061 1.00 95.94 96 PRO A O 1
ATOM 723 N N . VAL A 1 97 ? -2.437 9.298 10.737 1.00 97.62 97 VAL A N 1
ATOM 724 C CA . VAL A 1 97 ? -2.621 9.859 9.391 1.00 97.62 97 VAL A CA 1
ATOM 725 C C . VAL A 1 97 ? -1.344 10.601 9.001 1.00 97.62 97 VAL A C 1
ATOM 727 O O . VAL A 1 97 ? -0.954 11.566 9.659 1.00 97.62 97 VAL A O 1
ATOM 730 N N . VAL A 1 98 ? -0.682 10.135 7.945 1.00 97.62 98 VAL A N 1
ATOM 731 C CA . VAL A 1 98 ? 0.595 10.660 7.457 1.00 97.62 98 VAL A CA 1
ATOM 732 C C . VAL A 1 98 ? 0.445 11.132 6.019 1.00 97.62 98 VAL A C 1
ATOM 734 O O . VAL A 1 98 ? -0.012 10.389 5.154 1.00 97.62 98 VAL A O 1
ATOM 737 N N . HIS A 1 99 ? 0.895 12.359 5.754 1.00 96.38 99 HIS A N 1
ATOM 738 C CA . HIS A 1 99 ? 1.093 12.845 4.395 1.00 96.38 99 HIS A CA 1
ATOM 739 C C . HIS A 1 99 ? 2.380 12.255 3.819 1.00 96.38 99 HIS A C 1
ATOM 741 O O . HIS A 1 99 ? 3.483 12.572 4.274 1.00 96.38 99 HIS A O 1
ATOM 747 N N . THR A 1 100 ? 2.245 11.398 2.815 1.00 93.38 100 THR A N 1
ATOM 748 C CA . THR A 1 100 ? 3.381 10.703 2.207 1.00 93.38 100 THR A CA 1
ATOM 749 C C . THR A 1 100 ? 4.099 11.598 1.184 1.00 93.38 100 THR A C 1
ATOM 751 O O . THR A 1 100 ? 3.536 12.577 0.680 1.00 93.38 100 THR A O 1
ATOM 754 N N . PRO A 1 101 ? 5.346 11.269 0.803 1.00 88.62 101 PRO A N 1
ATOM 755 C CA . PRO A 1 101 ? 6.019 11.912 -0.328 1.00 88.62 101 PRO A CA 1
ATOM 756 C C . PRO A 1 101 ? 5.284 11.744 -1.671 1.00 88.62 101 PRO A C 1
ATOM 758 O O . PRO A 1 101 ? 5.557 12.490 -2.614 1.00 88.62 101 PRO A O 1
ATOM 761 N N . PHE A 1 102 ? 4.344 10.798 -1.751 1.00 86.62 102 PHE A N 1
ATOM 762 C CA . PHE A 1 102 ? 3.612 10.410 -2.959 1.00 86.62 102 PHE A CA 1
ATOM 763 C C . PHE A 1 102 ? 2.313 11.203 -3.165 1.00 86.62 102 PHE A C 1
ATOM 765 O O . PHE A 1 102 ? 1.554 10.874 -4.068 1.00 86.62 102 PHE A O 1
ATOM 772 N N . GLN A 1 103 ? 2.079 12.249 -2.359 1.00 91.00 103 GLN A N 1
ATOM 773 C CA . GLN A 1 103 ? 0.833 13.034 -2.337 1.00 91.00 103 GLN A CA 1
ATOM 774 C C . GLN A 1 103 ? -0.390 12.191 -1.983 1.00 91.00 103 GLN A C 1
ATOM 776 O O . GLN A 1 103 ? -1.440 12.279 -2.615 1.00 91.00 103 GLN A O 1
ATOM 781 N N . THR A 1 104 ? -0.252 11.388 -0.933 1.00 94.69 104 THR A N 1
ATOM 782 C CA . THR A 1 104 ? -1.370 10.659 -0.341 1.00 94.69 104 THR A CA 1
ATOM 783 C C . THR A 1 104 ? -1.446 10.919 1.157 1.00 94.69 104 THR A C 1
ATOM 785 O O . THR A 1 104 ? -0.430 11.210 1.798 1.00 94.69 104 THR A O 1
ATOM 788 N N . LEU A 1 105 ? -2.643 10.801 1.731 1.00 97.75 105 LEU A N 1
ATOM 789 C CA . LEU A 1 105 ? -2.830 10.680 3.179 1.00 97.75 105 LEU A CA 1
ATOM 790 C C . LEU A 1 105 ? -3.065 9.218 3.531 1.00 97.75 105 LEU A C 1
ATOM 792 O O . LEU A 1 105 ? -4.121 8.680 3.199 1.00 97.75 105 LEU A O 1
ATOM 796 N N . ASN A 1 106 ? -2.116 8.605 4.235 1.00 97.81 106 ASN A N 1
ATOM 797 C CA . ASN A 1 106 ? -2.169 7.190 4.592 1.00 97.81 106 ASN A CA 1
ATOM 798 C C . ASN A 1 106 ? -2.313 7.010 6.102 1.00 97.81 106 ASN A C 1
ATOM 800 O O . ASN A 1 106 ? -1.699 7.735 6.881 1.00 97.81 106 ASN A O 1
ATOM 804 N N . ALA A 1 107 ? -3.089 6.015 6.518 1.00 97.62 107 ALA A N 1
ATOM 805 C CA . ALA A 1 107 ? -3.167 5.558 7.902 1.00 97.62 107 ALA A CA 1
ATOM 806 C C . ALA A 1 107 ? -3.417 4.052 7.948 1.00 97.62 107 ALA A C 1
ATOM 808 O O . ALA A 1 107 ? -4.063 3.504 7.051 1.00 97.62 107 ALA A O 1
ATOM 809 N N . ARG A 1 108 ? -2.954 3.380 9.005 1.00 96.88 108 ARG A N 1
ATOM 810 C CA . ARG A 1 108 ? -3.153 1.940 9.189 1.00 96.88 108 ARG A CA 1
ATOM 811 C C . ARG A 1 108 ? -3.955 1.625 10.431 1.00 96.88 108 ARG A C 1
ATOM 813 O O . ARG A 1 108 ? -3.754 2.210 11.495 1.00 96.88 108 ARG A O 1
ATOM 820 N N . VAL A 1 109 ? -4.810 0.623 10.300 1.00 96.00 109 VAL A N 1
ATOM 821 C CA . VAL A 1 109 ? -5.615 0.065 11.383 1.00 96.00 109 VAL A CA 1
ATOM 822 C C . VAL A 1 109 ? -5.522 -1.458 11.379 1.00 96.00 109 VAL A C 1
ATOM 824 O O . VAL A 1 109 ? -5.258 -2.087 10.349 1.00 96.00 109 VAL A O 1
ATOM 827 N N . SER A 1 110 ? -5.750 -2.051 12.545 1.00 94.19 110 SER A N 1
ATOM 828 C CA . SER A 1 110 ? -5.903 -3.492 12.701 1.00 94.19 110 SER A CA 1
ATOM 829 C C . SER A 1 110 ? -7.299 -3.906 12.239 1.00 94.19 110 SER A C 1
ATOM 831 O O . SER A 1 110 ? -8.312 -3.438 12.766 1.00 94.19 110 SER A O 1
ATOM 833 N N . GLY A 1 111 ? -7.354 -4.755 11.218 1.00 90.88 111 GLY A N 1
ATOM 834 C CA . GLY A 1 111 ? -8.582 -5.286 10.647 1.00 90.88 111 GLY A CA 1
ATOM 835 C C . GLY A 1 111 ? -9.000 -6.629 11.263 1.00 90.88 111 GLY A C 1
ATOM 836 O O . GLY A 1 111 ? -8.200 -7.331 11.893 1.00 90.88 111 GLY A O 1
ATOM 837 N N . PRO A 1 112 ? -10.260 -7.049 11.054 1.00 87.50 112 PRO A N 1
ATOM 838 C CA . PRO A 1 112 ? -10.717 -8.377 11.448 1.00 87.50 112 PRO A CA 1
ATOM 839 C C . PRO A 1 112 ? -9.852 -9.484 10.830 1.00 87.50 112 PRO A C 1
ATOM 841 O O . PRO A 1 112 ? -9.444 -9.398 9.675 1.00 87.50 112 PRO A O 1
ATOM 844 N N . GLY A 1 113 ? -9.591 -10.552 11.587 1.00 85.25 113 GLY A N 1
ATOM 845 C CA . GLY A 1 113 ? -8.760 -11.669 11.120 1.00 85.25 113 GLY A CA 1
ATOM 846 C C . GLY A 1 113 ? -7.249 -11.426 11.200 1.00 85.25 113 GLY A C 1
ATOM 847 O O . GLY A 1 113 ? -6.494 -12.276 10.741 1.00 85.25 113 GLY A O 1
ATOM 848 N N . GLY A 1 114 ? -6.810 -10.313 11.801 1.00 84.25 114 GLY A N 1
ATOM 849 C CA . GLY A 1 114 ? -5.390 -9.993 11.997 1.00 84.25 114 GLY A CA 1
ATOM 850 C C . GLY A 1 114 ? -4.728 -9.323 10.792 1.00 84.25 114 GLY A C 1
ATOM 851 O O . GLY A 1 114 ? -3.517 -9.121 10.799 1.00 84.25 114 GLY A O 1
ATOM 852 N N . TRP A 1 115 ? -5.505 -8.970 9.766 1.00 89.50 115 TRP A N 1
ATOM 853 C CA . TRP A 1 115 ? -5.007 -8.253 8.596 1.00 89.50 115 TRP A CA 1
ATOM 854 C C . TRP A 1 115 ? -4.763 -6.782 8.915 1.00 89.50 115 TRP A C 1
ATOM 856 O O . TRP A 1 115 ? -5.582 -6.142 9.571 1.00 89.50 115 TRP A O 1
ATOM 866 N N . GLN A 1 116 ? -3.683 -6.215 8.385 1.00 93.06 116 GLN A N 1
ATOM 867 C CA . GLN A 1 116 ? -3.522 -4.764 8.369 1.00 93.06 116 GLN A CA 1
ATOM 868 C C . GLN A 1 116 ? -4.380 -4.166 7.247 1.00 93.06 116 GLN A C 1
ATOM 870 O O . GLN A 1 116 ? -4.407 -4.691 6.127 1.00 93.06 116 GLN A O 1
ATOM 875 N N . VAL A 1 117 ? -5.058 -3.056 7.542 1.00 95.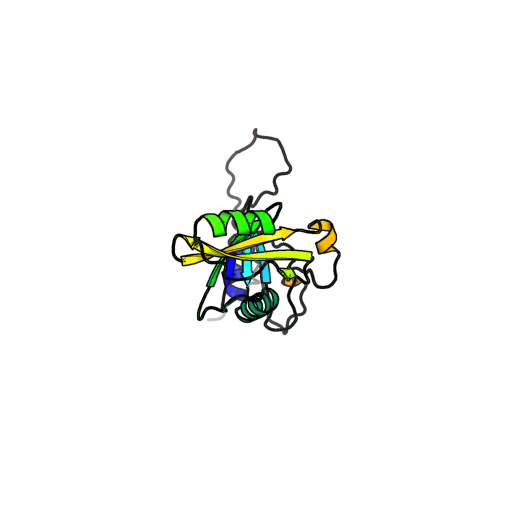56 117 VAL A N 1
ATOM 876 C CA . VAL A 1 117 ? -5.805 -2.267 6.557 1.00 95.56 117 VAL A CA 1
ATOM 877 C C . VAL A 1 117 ? -5.200 -0.872 6.496 1.00 95.56 117 VAL A C 1
ATOM 879 O O . VAL A 1 117 ? -5.138 -0.178 7.510 1.00 95.56 117 VAL A O 1
ATOM 882 N N . THR A 1 118 ? -4.764 -0.466 5.308 1.00 96.38 118 THR A N 1
ATOM 883 C CA . THR A 1 118 ? -4.371 0.910 5.004 1.00 96.38 118 THR A CA 1
ATOM 884 C C . THR A 1 118 ? -5.567 1.647 4.423 1.00 96.38 118 THR A C 1
ATOM 886 O O . THR A 1 118 ? -6.125 1.219 3.413 1.00 96.38 118 THR A O 1
ATOM 889 N N . PHE A 1 119 ? -5.930 2.773 5.023 1.00 97.88 119 PHE A N 1
ATOM 890 C CA . PHE A 1 119 ? -6.712 3.794 4.339 1.00 97.88 119 PHE A CA 1
ATOM 891 C C . PHE A 1 119 ? -5.750 4.736 3.641 1.00 97.88 119 PHE A C 1
ATOM 893 O O . PHE A 1 119 ? -4.805 5.214 4.274 1.00 97.88 119 PHE A O 1
ATOM 900 N N . PHE A 1 120 ? -5.981 4.983 2.359 1.00 97.25 120 PHE A N 1
ATOM 901 C CA . PHE A 1 120 ? -5.256 6.001 1.618 1.00 97.25 120 PHE A CA 1
ATOM 902 C C . PHE A 1 120 ? -6.235 6.936 0.921 1.00 97.25 120 PHE A C 1
ATOM 904 O O . PHE A 1 120 ? -7.318 6.531 0.511 1.00 97.25 120 PHE A O 1
ATOM 911 N N . GLN A 1 121 ? -5.843 8.193 0.801 1.00 97.19 121 GLN A N 1
ATOM 912 C CA . GLN A 1 121 ? -6.553 9.198 0.027 1.00 97.19 121 GLN A CA 1
ATOM 913 C C . GLN A 1 121 ? -5.555 9.808 -0.943 1.00 97.19 121 GLN A C 1
ATOM 915 O O . GLN A 1 121 ? -4.540 10.362 -0.513 1.00 97.19 121 GLN A O 1
ATOM 920 N N . GLU A 1 122 ? -5.849 9.704 -2.232 1.00 93.81 122 GLU A N 1
ATOM 921 C CA . GLU A 1 122 ? -5.086 10.367 -3.285 1.00 93.81 122 GLU A CA 1
ATOM 922 C C . GLU A 1 122 ? -5.332 11.881 -3.224 1.00 93.81 122 GLU A C 1
ATOM 924 O O . GLU A 1 122 ? -6.477 12.337 -3.152 1.00 93.81 122 GLU A O 1
ATOM 929 N N . LEU A 1 123 ? -4.260 12.676 -3.223 1.00 93.44 123 LEU A N 1
ATOM 930 C CA . LEU A 1 123 ? -4.345 14.144 -3.247 1.00 93.44 123 LEU A CA 1
ATOM 931 C C . LEU A 1 123 ? -4.123 14.719 -4.653 1.00 93.44 123 LEU A C 1
ATOM 933 O O . LEU A 1 123 ? -4.372 15.902 -4.880 1.00 93.44 123 LEU A O 1
ATOM 937 N N . GLU A 1 124 ? -3.677 13.883 -5.590 1.00 89.50 124 GLU A N 1
ATOM 938 C CA . GLU A 1 124 ? -3.457 14.195 -7.004 1.00 89.50 124 GLU A CA 1
ATOM 939 C C . GLU A 1 124 ? -4.024 13.066 -7.881 1.00 89.50 124 GLU A C 1
ATOM 941 O O . GLU A 1 124 ? -4.153 11.921 -7.441 1.00 89.50 124 GLU A O 1
ATOM 946 N N . SER A 1 125 ? -4.356 13.368 -9.140 1.00 84.88 125 SER A N 1
ATOM 947 C CA . SER A 1 125 ? -4.828 12.340 -10.074 1.00 84.88 125 SER A CA 1
ATOM 948 C C . SER A 1 125 ? -3.701 11.370 -10.467 1.00 84.88 125 SER A C 1
ATOM 950 O O . SER A 1 125 ? -2.512 11.661 -10.310 1.00 84.88 125 SER A O 1
ATOM 952 N N . LEU A 1 126 ? -4.052 10.192 -10.996 1.00 77.69 126 LEU A N 1
ATOM 953 C CA . LEU A 1 126 ? -3.054 9.262 -11.543 1.00 77.69 126 LEU A CA 1
ATOM 954 C C . LEU A 1 126 ? -2.287 9.881 -12.725 1.00 77.69 126 LEU A C 1
ATOM 956 O O . LEU A 1 126 ? -1.080 9.678 -12.836 1.00 77.69 126 LEU A O 1
ATOM 960 N N . GLU A 1 127 ? -2.967 10.661 -13.570 1.00 81.75 127 GLU A N 1
ATOM 961 C CA . GLU A 1 127 ? -2.358 11.372 -14.700 1.00 81.75 127 GLU A CA 1
ATOM 962 C C . GLU A 1 127 ? -1.284 12.362 -14.222 1.00 81.75 127 GLU A C 1
ATOM 964 O O . GLU A 1 127 ? -0.155 12.340 -14.717 1.00 81.75 127 GLU A O 1
ATOM 969 N N . ASP A 1 128 ? -1.596 13.161 -13.196 1.00 85.12 128 ASP A N 1
ATOM 970 C CA . ASP A 1 128 ? -0.653 14.126 -12.618 1.00 85.12 128 ASP A CA 1
ATOM 971 C C . ASP A 1 128 ? 0.560 13.424 -11.989 1.00 85.12 128 ASP A C 1
ATOM 973 O O . ASP A 1 128 ? 1.707 13.839 -12.185 1.00 85.12 128 ASP A O 1
ATOM 977 N N . ARG A 1 129 ? 0.329 12.317 -11.269 1.00 81.06 129 ARG A N 1
ATOM 978 C CA . ARG A 1 129 ? 1.399 11.534 -10.631 1.00 81.06 129 ARG A CA 1
ATOM 979 C C . ARG A 1 129 ? 2.304 10.845 -11.643 1.00 81.06 129 ARG A C 1
ATOM 981 O O . ARG A 1 129 ? 3.519 10.852 -11.452 1.00 81.06 129 ARG A O 1
ATOM 988 N N . ALA A 1 130 ? 1.750 10.314 -12.733 1.00 78.00 130 ALA A N 1
ATOM 989 C CA . ALA A 1 130 ? 2.523 9.685 -13.803 1.00 78.00 130 ALA A CA 1
ATOM 990 C C . ALA A 1 130 ? 3.512 10.662 -14.470 1.00 78.00 130 ALA A C 1
ATOM 992 O O . ALA A 1 130 ? 4.544 10.239 -14.987 1.00 78.00 130 ALA A O 1
ATOM 993 N N . GLY A 1 131 ? 3.241 11.971 -14.418 1.00 81.25 131 GLY A N 1
ATOM 994 C CA . GLY A 1 131 ? 4.161 13.013 -14.879 1.00 81.25 131 GLY A CA 1
ATOM 995 C C . GLY A 1 131 ? 5.320 13.333 -13.922 1.00 81.25 131 GLY A C 1
ATOM 996 O O . GLY A 1 131 ? 6.234 14.074 -14.297 1.00 81.25 131 GLY A O 1
ATOM 997 N N . ARG A 1 132 ? 5.316 12.815 -12.684 1.00 79.94 132 ARG A N 1
ATOM 998 C CA . ARG A 1 132 ? 6.340 13.114 -11.669 1.00 79.94 132 ARG A CA 1
ATOM 999 C C . ARG A 1 132 ? 7.579 12.240 -11.841 1.00 79.94 132 ARG A C 1
ATOM 1001 O O . ARG A 1 132 ? 7.512 11.051 -12.137 1.00 79.94 132 ARG A O 1
ATOM 1008 N N . ALA A 1 133 ? 8.741 12.819 -11.547 1.00 80.31 133 ALA A N 1
ATOM 1009 C CA . ALA A 1 133 ? 9.992 12.070 -11.519 1.00 80.31 133 ALA A CA 1
ATOM 1010 C C . ALA A 1 133 ? 9.929 10.922 -10.489 1.00 80.31 133 ALA A C 1
ATOM 1012 O O . ALA A 1 133 ? 9.571 11.140 -9.332 1.00 80.31 133 ALA A O 1
ATOM 1013 N N . GLY A 1 134 ? 10.312 9.713 -10.913 1.00 78.81 134 GLY A N 1
ATOM 1014 C CA . GLY A 1 134 ? 10.366 8.514 -10.067 1.00 78.81 134 GLY A CA 1
ATOM 1015 C C . GLY A 1 134 ? 9.165 7.571 -10.191 1.00 78.81 134 GLY A C 1
ATOM 1016 O O . GLY A 1 134 ? 9.273 6.433 -9.734 1.00 78.81 134 GLY A O 1
ATOM 1017 N N . PHE A 1 135 ? 8.075 7.995 -10.842 1.00 82.75 135 PHE A N 1
ATOM 1018 C CA . PHE A 1 135 ? 6.965 7.118 -11.228 1.00 82.75 135 PHE A CA 1
ATOM 1019 C C . PHE A 1 135 ? 7.293 6.436 -12.551 1.00 82.75 135 PHE A C 1
ATOM 1021 O O . PHE A 1 135 ? 7.356 7.080 -13.593 1.00 82.75 135 PHE A O 1
ATOM 1028 N N . LEU A 1 136 ? 7.563 5.139 -12.488 1.00 84.88 136 LEU A N 1
ATOM 1029 C CA . LEU A 1 136 ? 8.003 4.328 -13.621 1.00 84.88 136 LEU A CA 1
ATOM 1030 C C . LEU A 1 136 ? 7.426 2.923 -13.473 1.00 84.88 136 LEU A C 1
ATOM 1032 O O . LEU A 1 136 ? 7.211 2.461 -12.349 1.00 84.88 136 LEU A O 1
ATOM 1036 N N . THR A 1 137 ? 7.227 2.235 -14.591 1.00 85.81 137 THR A N 1
ATOM 1037 C CA . THR A 1 137 ? 7.047 0.777 -14.595 1.00 85.81 137 THR A CA 1
ATOM 1038 C C . THR A 1 137 ? 8.397 0.085 -14.373 1.00 85.81 137 THR A C 1
ATOM 1040 O O . THR A 1 137 ? 9.464 0.678 -14.581 1.00 85.81 137 THR A O 1
ATOM 1043 N N . ASP A 1 138 ? 8.395 -1.168 -13.920 1.00 86.50 138 ASP A N 1
ATOM 1044 C CA . ASP A 1 138 ? 9.628 -1.879 -13.561 1.00 86.50 138 ASP A CA 1
ATOM 1045 C C . ASP A 1 138 ? 10.596 -2.067 -14.747 1.00 86.50 138 ASP A C 1
ATOM 1047 O O . ASP A 1 138 ? 11.815 -2.058 -14.568 1.00 86.50 138 ASP A O 1
ATOM 1051 N N . ASP A 1 139 ? 10.092 -2.193 -15.976 1.00 84.06 139 ASP A N 1
ATOM 1052 C CA . ASP A 1 139 ? 10.910 -2.291 -17.194 1.00 84.06 139 ASP A CA 1
ATOM 1053 C C . ASP A 1 139 ? 11.624 -0.981 -17.569 1.00 84.06 139 ASP A C 1
ATOM 1055 O O . ASP A 1 139 ? 12.647 -1.014 -18.257 1.00 84.06 139 ASP A O 1
ATOM 1059 N N . GLN A 1 140 ? 11.132 0.156 -17.078 1.00 83.12 140 GLN A N 1
ATOM 1060 C CA . GLN A 1 140 ? 11.733 1.475 -17.278 1.00 83.12 140 GLN A CA 1
ATOM 1061 C C . GLN A 1 140 ? 12.808 1.807 -16.230 1.00 83.12 140 GLN A C 1
ATOM 1063 O O . GLN A 1 140 ? 13.574 2.759 -16.414 1.00 83.12 140 GLN A O 1
ATOM 1068 N N . ARG A 1 141 ? 12.904 1.044 -15.132 1.00 83.00 141 ARG A N 1
ATOM 1069 C CA . ARG A 1 141 ? 13.925 1.245 -14.091 1.00 83.00 141 ARG A CA 1
ATOM 1070 C C . ARG A 1 141 ? 15.269 0.662 -14.526 1.00 83.00 141 ARG A C 1
ATOM 1072 O O . ARG A 1 141 ? 15.354 -0.437 -15.071 1.00 83.00 141 ARG A O 1
ATOM 1079 N N . ALA A 1 142 ? 16.353 1.396 -14.273 1.00 70.19 142 ALA A N 1
ATOM 1080 C CA . ALA A 1 142 ? 17.701 0.946 -14.609 1.00 70.19 142 ALA A CA 1
ATOM 1081 C C . ALA A 1 142 ? 18.064 -0.320 -13.809 1.00 70.19 142 ALA A C 1
ATOM 1083 O O . ALA A 1 142 ? 18.211 -0.271 -12.590 1.00 70.19 142 ALA A O 1
ATOM 1084 N N . ARG A 1 143 ? 18.220 -1.458 -14.498 1.00 65.62 143 ARG A N 1
ATOM 1085 C CA . ARG A 1 143 ? 18.575 -2.744 -13.879 1.00 65.62 143 ARG A CA 1
ATOM 1086 C C . ARG A 1 143 ? 20.086 -2.974 -13.890 1.00 65.62 143 ARG A C 1
ATOM 1088 O O . ARG A 1 143 ? 20.736 -2.821 -14.926 1.00 65.62 143 ARG A O 1
ATOM 1095 N N . LEU A 1 144 ? 20.627 -3.480 -12.782 1.00 49.78 144 LEU A N 1
ATOM 1096 C CA . LEU A 1 144 ? 21.830 -4.312 -12.832 1.00 49.78 144 LEU A CA 1
ATOM 1097 C C . LEU A 1 144 ? 21.390 -5.654 -13.451 1.00 49.78 144 LEU A C 1
ATOM 1099 O O . LEU A 1 144 ? 20.511 -6.336 -12.944 1.00 49.78 144 LEU A O 1
ATOM 1103 N N . THR A 1 145 ? 21.882 -5.944 -14.649 1.00 41.41 145 THR A N 1
ATOM 1104 C CA . THR A 1 145 ? 21.222 -6.772 -15.675 1.00 41.41 145 THR A CA 1
ATOM 1105 C C . THR A 1 145 ? 20.855 -8.220 -15.302 1.00 41.41 145 THR A C 1
ATOM 1107 O O . THR A 1 145 ? 21.734 -8.994 -14.930 1.00 41.41 145 THR A O 1
ATOM 1110 N N . TRP A 1 146 ? 19.637 -8.643 -15.676 1.00 36.91 146 TRP A N 1
ATOM 1111 C CA . TRP A 1 146 ? 19.353 -9.963 -16.271 1.00 36.91 146 TRP A CA 1
ATOM 1112 C C . TRP A 1 146 ? 18.470 -9.787 -17.521 1.00 36.91 146 TRP A C 1
ATOM 1114 O O . TRP A 1 146 ? 17.555 -8.964 -17.546 1.00 36.91 146 TRP A O 1
ATOM 1124 N N . ARG A 1 147 ? 18.788 -10.517 -18.599 1.00 42.03 147 ARG A N 1
ATOM 1125 C CA . ARG A 1 147 ? 18.105 -10.442 -19.904 1.00 42.03 147 ARG A CA 1
ATOM 1126 C C . ARG A 1 147 ? 16.747 -11.155 -19.837 1.00 42.03 147 ARG A C 1
ATOM 1128 O O . ARG A 1 147 ? 16.722 -12.377 -19.714 1.00 42.03 147 ARG A O 1
ATOM 1135 N N . SER A 1 148 ? 15.635 -10.435 -19.993 1.00 50.03 148 SER A N 1
ATOM 1136 C CA . SER A 1 148 ? 14.310 -11.052 -20.145 1.00 50.03 148 SER A CA 1
ATOM 1137 C C . SER A 1 148 ? 14.071 -11.535 -21.585 1.00 50.03 148 SER A C 1
ATOM 1139 O O . SER A 1 148 ? 14.429 -10.870 -22.558 1.00 50.03 148 SER A O 1
ATOM 1141 N N . ARG A 1 149 ? 13.472 -12.725 -21.725 1.00 47.25 149 ARG A N 1
ATOM 1142 C CA . ARG A 1 149 ? 12.780 -13.170 -22.948 1.00 47.25 149 ARG A CA 1
ATOM 1143 C C . ARG A 1 149 ? 11.329 -12.695 -22.863 1.00 47.25 149 ARG A C 1
ATOM 1145 O O . ARG A 1 149 ? 10.748 -12.794 -21.790 1.00 47.25 149 ARG A O 1
ATOM 1152 N N . SER A 1 150 ? 10.752 -12.234 -23.970 1.00 44.25 150 SER A N 1
ATOM 1153 C CA . SER A 1 150 ? 9.346 -11.813 -24.054 1.00 44.25 150 SER A CA 1
ATOM 1154 C C . SER A 1 150 ? 8.380 -13.004 -23.932 1.00 44.25 150 SER A C 1
ATOM 1156 O O . SER A 1 150 ? 8.522 -13.948 -24.715 1.00 44.25 150 SER A O 1
ATOM 1158 N N . PRO A 1 151 ? 7.394 -12.984 -23.017 1.00 50.03 151 PRO A N 1
ATOM 1159 C CA . PRO A 1 151 ? 6.305 -13.967 -23.002 1.00 50.03 151 PRO A CA 1
ATOM 1160 C C . PRO A 1 151 ? 5.045 -13.438 -23.708 1.00 50.03 151 PRO A C 1
ATOM 1162 O O . PRO A 1 151 ? 4.795 -12.236 -23.740 1.00 50.03 151 PRO A O 1
ATOM 1165 N N . CYS A 1 152 ? 4.255 -14.349 -24.286 1.00 37.78 152 CYS A N 1
ATOM 1166 C CA . CYS A 1 152 ? 2.910 -14.065 -24.802 1.00 3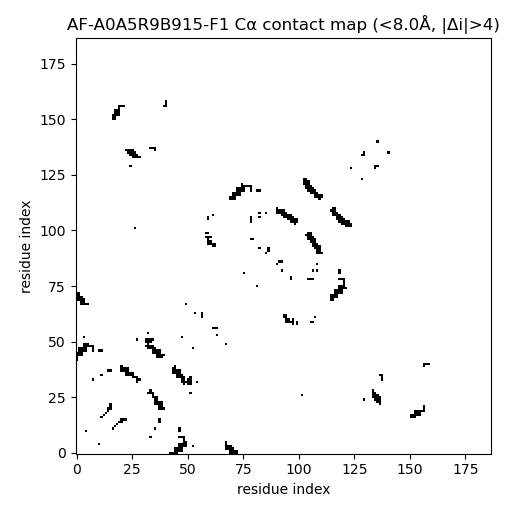7.78 152 CYS A CA 1
ATOM 1167 C C . CYS A 1 152 ? 1.879 -14.247 -23.671 1.00 37.78 152 CYS A C 1
ATOM 1169 O O . CYS A 1 152 ? 1.867 -15.329 -23.078 1.00 37.78 152 CYS A O 1
ATOM 1171 N N . PRO A 1 153 ? 1.004 -13.263 -23.390 1.00 50.56 153 PRO A N 1
ATOM 1172 C CA . PRO A 1 153 ? -0.004 -13.389 -22.339 1.00 50.56 153 PRO A CA 1
ATOM 1173 C C . PRO A 1 153 ? -1.081 -14.422 -22.712 1.00 50.56 153 PRO A C 1
ATOM 1175 O O . PRO A 1 153 ? -1.532 -14.481 -23.856 1.00 50.56 153 PRO A O 1
ATOM 1178 N N . LEU A 1 154 ? -1.496 -15.242 -21.737 1.00 55.09 154 LEU A N 1
ATOM 1179 C CA . LEU A 1 154 ? -2.556 -16.254 -21.894 1.00 55.09 154 LEU A CA 1
ATOM 1180 C C . LEU A 1 154 ? -3.966 -15.715 -21.591 1.00 55.09 154 LEU A C 1
ATOM 1182 O O . LEU A 1 154 ? -4.949 -16.377 -21.922 1.00 55.09 154 LEU A O 1
ATOM 1186 N N . PHE A 1 155 ? -4.078 -14.534 -20.976 1.00 53.28 155 PHE A N 1
ATOM 1187 C CA . PHE A 1 155 ? -5.348 -13.934 -20.561 1.00 53.28 155 PHE A CA 1
ATOM 1188 C C . PHE A 1 155 ? -5.479 -12.505 -21.099 1.00 53.28 155 PHE A C 1
ATOM 1190 O O . PHE A 1 155 ? -4.499 -11.764 -21.158 1.00 53.28 155 PHE A O 1
ATOM 1197 N N . GLY A 1 156 ? -6.697 -12.126 -21.496 1.00 47.38 156 GLY A N 1
ATOM 1198 C CA . GLY A 1 156 ? -7.038 -10.758 -21.882 1.00 47.38 156 GLY A CA 1
ATOM 1199 C C . GLY A 1 156 ? -7.647 -10.011 -20.700 1.00 47.38 156 GLY A C 1
ATOM 1200 O O . GLY A 1 156 ? -8.713 -10.397 -20.222 1.00 47.38 156 GLY A O 1
ATOM 1201 N N . TRP A 1 157 ? -6.977 -8.956 -20.241 1.00 50.28 157 TRP A N 1
ATOM 1202 C CA . TRP A 1 157 ? -7.535 -7.984 -19.301 1.00 50.28 157 TRP A CA 1
ATOM 1203 C C . TRP A 1 157 ? -8.091 -6.816 -20.111 1.00 50.28 157 TRP A C 1
ATOM 1205 O O . TRP A 1 157 ? -7.407 -6.301 -20.992 1.00 50.28 157 TRP A O 1
ATOM 1215 N N . HIS A 1 158 ? -9.343 -6.444 -19.857 1.00 46.09 158 HIS A N 1
ATOM 1216 C CA . HIS A 1 158 ? -9.990 -5.314 -20.516 1.00 46.09 158 HIS A CA 1
ATOM 1217 C C . HIS A 1 158 ? -9.910 -4.074 -19.621 1.00 46.09 158 HIS A C 1
ATOM 1219 O O . HIS A 1 158 ? -10.262 -4.162 -18.445 1.00 46.09 158 HIS A O 1
ATOM 1225 N N . ASP A 1 159 ? -9.501 -2.943 -20.198 1.00 38.31 159 ASP A N 1
ATOM 1226 C CA . ASP A 1 159 ? -9.852 -1.613 -19.692 1.00 38.31 159 ASP A CA 1
ATOM 1227 C C . ASP A 1 159 ? -11.325 -1.329 -20.044 1.00 38.31 159 ASP A C 1
ATOM 1229 O O . ASP A 1 159 ? -11.785 -1.662 -21.140 1.00 38.31 159 ASP A O 1
ATOM 1233 N N . GLU A 1 160 ? -12.087 -0.759 -19.108 1.00 40.47 160 GLU A N 1
ATOM 1234 C CA . GLU A 1 160 ? -13.544 -0.546 -19.201 1.00 40.47 160 GLU A CA 1
ATOM 1235 C C . GLU A 1 160 ? -13.973 0.621 -20.119 1.00 40.47 160 GLU A C 1
ATOM 1237 O O . GLU A 1 160 ? -14.883 1.371 -19.780 1.00 40.47 160 GLU A O 1
ATOM 1242 N N . ASP A 1 161 ? -13.407 0.739 -21.321 1.00 38.50 161 ASP A N 1
ATOM 1243 C CA . ASP A 1 161 ? -13.836 1.735 -22.316 1.00 38.50 161 ASP A CA 1
ATOM 1244 C C . ASP A 1 161 ? -14.228 1.090 -23.660 1.00 38.50 161 ASP A C 1
ATOM 1246 O O . ASP A 1 161 ? -13.635 1.373 -24.694 1.00 38.50 161 ASP A O 1
ATOM 1250 N N . GLU A 1 162 ? -15.260 0.233 -23.685 1.00 37.16 162 GLU A N 1
ATOM 1251 C CA . GLU A 1 162 ? -16.087 0.056 -24.896 1.00 37.16 162 GLU A CA 1
ATOM 1252 C C . GLU A 1 162 ? -17.434 -0.640 -24.608 1.00 37.16 162 GLU A C 1
ATOM 1254 O O . GLU A 1 162 ? -17.524 -1.810 -24.235 1.00 37.16 162 GLU A O 1
ATOM 1259 N N . HIS A 1 163 ? -18.529 0.098 -24.803 1.00 39.47 163 HIS A N 1
ATOM 1260 C CA . HIS A 1 163 ? -19.895 -0.424 -24.825 1.00 39.47 163 HIS A CA 1
ATOM 1261 C C . HIS A 1 163 ? -20.197 -1.135 -26.161 1.00 39.47 163 HIS A C 1
ATOM 1263 O O . HIS A 1 163 ? -20.625 -0.477 -27.105 1.00 39.47 163 HIS A O 1
ATOM 1269 N N . ASP A 1 164 ? -20.089 -2.468 -26.231 1.00 32.09 164 ASP A N 1
ATOM 1270 C CA . ASP A 1 164 ? -20.863 -3.292 -27.184 1.00 32.09 164 ASP A CA 1
ATOM 1271 C C . ASP A 1 164 ? -20.948 -4.765 -26.728 1.00 32.09 164 ASP A C 1
ATOM 1273 O O . ASP A 1 164 ? -19.967 -5.503 -26.701 1.00 32.09 164 ASP A O 1
ATOM 1277 N N . TRP A 1 165 ? -22.157 -5.216 -26.382 1.00 37.03 165 TRP A N 1
ATOM 1278 C CA . TRP A 1 165 ? -22.443 -6.544 -25.822 1.00 37.03 165 TRP A CA 1
ATOM 1279 C C . TRP A 1 165 ? -22.874 -7.597 -26.863 1.00 37.03 165 TRP A C 1
ATOM 1281 O O . TRP A 1 165 ? -23.579 -8.547 -26.518 1.00 37.03 165 TRP A O 1
ATOM 1291 N N . SER A 1 166 ? -22.489 -7.478 -28.141 1.00 30.61 166 SER A N 1
ATOM 1292 C CA . SER A 1 166 ? -23.085 -8.315 -29.204 1.00 30.61 166 SER A CA 1
ATOM 1293 C C . SER A 1 166 ? -22.185 -9.327 -29.936 1.00 30.61 166 SER A C 1
ATOM 1295 O O . SER A 1 166 ? -22.659 -9.971 -30.875 1.00 30.61 166 SER A O 1
ATOM 1297 N N . ARG A 1 167 ? -20.934 -9.586 -29.522 1.00 37.59 167 ARG A N 1
ATOM 1298 C CA . ARG A 1 167 ? -20.063 -10.533 -30.259 1.00 37.59 167 ARG A CA 1
ATOM 1299 C C . ARG A 1 167 ? -19.120 -11.372 -29.387 1.00 37.59 167 ARG A C 1
ATOM 1301 O O . ARG A 1 167 ? -17.934 -11.095 -29.291 1.00 37.59 167 ARG A O 1
ATOM 1308 N N . TRP A 1 168 ? -19.621 -12.490 -28.862 1.00 35.09 168 TRP A N 1
ATOM 1309 C CA . TRP A 1 168 ? -18.772 -13.578 -28.359 1.00 35.09 168 TRP A CA 1
ATOM 1310 C C . TRP A 1 168 ? -18.987 -14.845 -29.190 1.00 35.09 168 TRP A C 1
ATOM 1312 O O . TRP A 1 168 ? -19.942 -15.594 -28.995 1.00 35.09 168 TRP A O 1
ATOM 1322 N N . GLY A 1 169 ? -18.082 -15.066 -30.145 1.00 27.53 169 GLY A N 1
ATOM 1323 C CA . GLY A 1 169 ? -17.827 -16.365 -30.760 1.00 27.53 169 GLY A CA 1
ATOM 1324 C C . GLY A 1 169 ? -16.444 -16.834 -30.318 1.00 27.53 169 GLY A C 1
ATOM 1325 O O . GLY A 1 169 ? -15.451 -16.188 -30.636 1.00 27.53 169 GLY A O 1
ATOM 1326 N N . LEU A 1 170 ? -16.397 -17.924 -29.550 1.00 37.03 170 LEU A N 1
ATOM 1327 C CA . LEU A 1 170 ? -15.179 -18.570 -29.054 1.00 37.03 170 LEU A CA 1
ATOM 1328 C C . LEU A 1 170 ? -14.188 -18.853 -30.198 1.00 37.03 170 LEU A C 1
ATOM 1330 O O . LEU A 1 170 ? -14.527 -19.560 -31.146 1.00 37.03 170 LEU A O 1
ATOM 1334 N N . GLY A 1 171 ? -12.957 -18.352 -30.077 1.00 26.94 171 GLY A N 1
ATOM 1335 C CA . G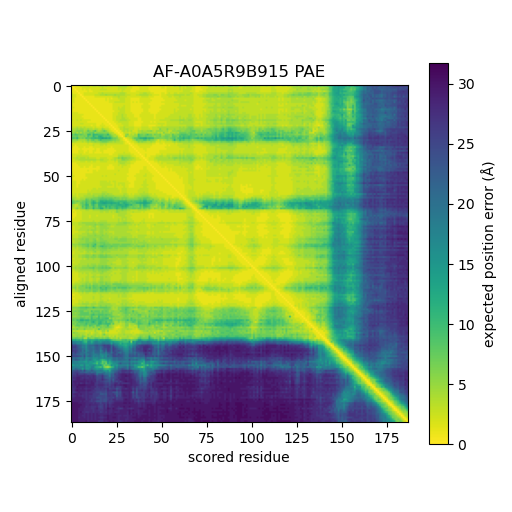LY A 1 171 ? -11.857 -18.641 -30.996 1.00 26.94 171 GLY A CA 1
ATOM 1336 C C . GLY A 1 171 ? -10.531 -18.758 -30.251 1.00 26.94 171 GLY A C 1
ATOM 1337 O O . GLY A 1 171 ? -9.892 -17.756 -29.956 1.00 26.94 171 GLY A O 1
ATOM 1338 N N . VAL A 1 172 ? -10.117 -19.992 -29.956 1.00 29.45 172 VAL A N 1
ATOM 1339 C CA . VAL A 1 172 ? -8.743 -20.321 -29.551 1.00 29.45 172 VAL A CA 1
ATOM 1340 C C . VAL A 1 172 ? -7.852 -20.153 -30.785 1.00 29.45 172 VAL A C 1
ATOM 1342 O O . VAL A 1 172 ? -7.996 -20.909 -31.746 1.00 29.45 172 VAL A O 1
ATOM 1345 N N . LEU A 1 173 ? -6.949 -19.170 -30.787 1.00 30.17 173 LEU A N 1
ATOM 1346 C CA . LEU A 1 173 ? -5.917 -19.036 -31.819 1.00 30.17 173 LEU A CA 1
ATOM 1347 C C . LEU A 1 173 ? -4.661 -19.803 -31.387 1.00 30.17 173 LEU A C 1
ATOM 1349 O O . LEU A 1 173 ? -3.971 -19.421 -30.446 1.00 30.17 173 LEU A O 1
ATOM 1353 N N . ALA A 1 174 ? -4.383 -20.900 -32.093 1.00 30.14 174 ALA A N 1
ATOM 1354 C CA . ALA A 1 174 ? -3.104 -21.599 -32.062 1.00 30.14 174 ALA A CA 1
ATOM 1355 C C . ALA A 1 174 ? -2.047 -20.767 -32.810 1.00 30.14 174 ALA A 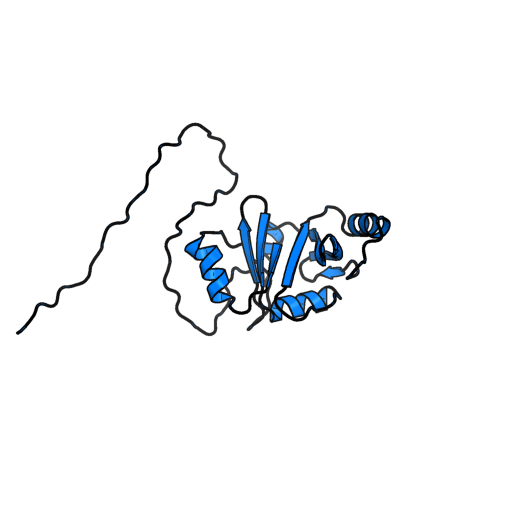C 1
ATOM 1357 O O . ALA A 1 174 ? -2.283 -20.348 -33.944 1.00 30.14 174 ALA A O 1
ATOM 1358 N N . CYS A 1 175 ? -0.890 -20.532 -32.187 1.00 32.88 175 CYS A N 1
ATOM 1359 C CA . CYS A 1 175 ? 0.232 -19.837 -32.817 1.00 32.88 175 CYS A CA 1
ATOM 1360 C C . CYS A 1 175 ? 1.159 -20.850 -33.506 1.00 32.88 175 CYS A C 1
ATOM 1362 O O . CYS A 1 175 ? 1.518 -21.868 -32.913 1.00 32.88 175 CYS A O 1
ATOM 1364 N N . GLY A 1 176 ? 1.482 -20.579 -34.772 1.00 29.67 176 GLY A N 1
ATOM 1365 C CA . GLY A 1 176 ? 2.268 -21.438 -35.650 1.00 29.67 176 GLY A CA 1
ATOM 1366 C C . GLY A 1 176 ? 3.778 -21.334 -35.439 1.00 29.67 176 GLY A C 1
ATOM 1367 O O . GLY A 1 176 ? 4.307 -20.299 -35.039 1.00 29.67 176 GLY A O 1
ATOM 1368 N N . ASP A 1 177 ? 4.444 -22.441 -35.759 1.00 38.88 177 ASP A N 1
ATOM 1369 C CA . ASP A 1 177 ? 5.891 -22.624 -35.773 1.00 38.88 177 ASP A CA 1
ATOM 1370 C C . ASP A 1 177 ? 6.609 -21.662 -36.729 1.00 38.88 177 ASP A C 1
ATOM 1372 O O . ASP A 1 177 ? 6.264 -21.560 -37.908 1.00 38.88 177 ASP A O 1
ATOM 1376 N N . THR A 1 178 ? 7.714 -21.069 -36.268 1.00 33.25 178 THR A N 1
ATOM 1377 C CA . THR A 1 178 ? 8.763 -20.564 -37.163 1.00 33.25 178 THR A CA 1
ATOM 1378 C C . THR A 1 178 ? 10.159 -20.928 -36.654 1.00 33.25 178 THR A C 1
ATOM 1380 O O . THR A 1 178 ? 10.687 -20.286 -35.751 1.00 33.25 178 THR A O 1
ATOM 1383 N N . GLY A 1 179 ? 10.765 -21.922 -37.313 1.00 28.84 179 GLY A N 1
ATOM 1384 C CA . GLY A 1 179 ? 12.136 -21.835 -37.832 1.00 28.84 179 GLY A CA 1
ATOM 1385 C C . GLY A 1 179 ? 13.298 -22.224 -36.912 1.00 28.84 179 GLY A C 1
ATOM 1386 O O . GLY A 1 179 ? 13.950 -21.358 -36.342 1.00 28.84 179 GLY A O 1
ATOM 1387 N N . PHE A 1 180 ? 13.667 -23.508 -36.916 1.00 32.12 180 PHE A N 1
ATOM 1388 C CA . PHE A 1 180 ? 15.050 -23.951 -36.677 1.00 32.12 180 PHE A CA 1
ATOM 1389 C C . PHE A 1 180 ? 15.714 -24.278 -38.028 1.00 32.12 180 PHE A C 1
ATOM 1391 O O . PHE A 1 180 ? 15.056 -24.897 -38.869 1.00 32.12 180 PHE A O 1
ATOM 1398 N N . PRO A 1 181 ? 16.989 -23.920 -38.280 1.00 35.34 181 PRO A N 1
ATOM 1399 C CA . PRO A 1 181 ? 17.713 -24.470 -39.415 1.00 35.34 181 PRO A CA 1
ATOM 1400 C C . PRO A 1 181 ? 18.173 -25.900 -39.102 1.00 35.34 181 PRO A C 1
ATOM 1402 O O . PRO A 1 181 ? 18.715 -26.184 -38.035 1.00 35.34 181 PRO A O 1
ATOM 1405 N N . HIS A 1 182 ? 17.928 -26.789 -40.061 1.00 32.09 182 HIS A N 1
ATOM 1406 C CA . HIS A 1 182 ? 18.461 -28.143 -40.122 1.00 32.09 182 HIS A CA 1
ATOM 1407 C C . HIS A 1 182 ? 19.992 -28.129 -40.216 1.00 32.09 182 HIS A C 1
ATOM 1409 O O . HIS A 1 182 ? 20.547 -27.445 -41.074 1.00 32.09 182 HIS A O 1
ATOM 1415 N N . GLU A 1 183 ? 20.650 -28.976 -39.427 1.00 30.94 183 GLU A N 1
ATOM 1416 C CA . GLU A 1 183 ? 21.966 -29.517 -39.764 1.00 30.94 183 GLU A CA 1
ATOM 1417 C C . GLU A 1 183 ? 21.861 -31.047 -39.688 1.00 30.94 183 GLU A C 1
ATOM 1419 O O . GLU A 1 183 ? 21.697 -31.639 -38.620 1.00 30.94 183 GLU A O 1
ATOM 1424 N N . GLU A 1 184 ? 21.809 -31.676 -40.864 1.00 33.75 184 GLU A N 1
ATOM 1425 C CA . GLU A 1 184 ? 21.723 -33.124 -41.034 1.00 33.75 184 GLU A CA 1
ATOM 1426 C C . GLU A 1 184 ? 23.079 -33.797 -40.764 1.00 33.75 184 GLU A C 1
ATOM 1428 O O . GLU A 1 184 ? 24.084 -33.480 -41.388 1.00 33.75 184 GLU A O 1
ATOM 1433 N N . ALA A 1 185 ? 23.035 -34.750 -39.830 1.00 33.81 185 ALA A N 1
ATOM 1434 C CA . ALA A 1 185 ? 23.623 -36.094 -39.834 1.00 33.81 185 ALA A CA 1
ATOM 1435 C C . ALA A 1 185 ? 25.029 -36.362 -40.418 1.00 33.81 185 ALA A C 1
ATOM 1437 O O . ALA A 1 185 ? 25.296 -36.174 -41.602 1.00 33.81 185 ALA A O 1
ATOM 1438 N N . SER A 1 186 ? 25.828 -37.107 -39.638 1.00 31.06 186 SER A N 1
ATOM 1439 C CA . SER A 1 186 ? 26.501 -38.306 -40.162 1.00 31.06 186 SER A CA 1
ATOM 1440 C C . SER A 1 186 ? 26.802 -39.335 -39.056 1.00 31.06 186 SER A C 1
ATOM 1442 O O . SER A 1 186 ? 27.467 -38.998 -38.081 1.00 31.06 186 SER A O 1
ATOM 1444 N N . CYS A 1 187 ? 26.273 -40.548 -39.286 1.00 38.38 187 CYS A N 1
ATOM 1445 C CA . CYS A 1 187 ? 26.490 -41.889 -38.703 1.00 38.38 187 CYS A CA 1
ATOM 1446 C C . CYS A 1 187 ? 26.599 -42.091 -37.182 1.00 38.38 187 CYS A C 1
ATOM 1448 O O . CYS A 1 187 ? 27.672 -41.819 -36.604 1.00 38.38 187 CYS A O 1
#

Sequence (187 aa):
MIIETDDFDEALRFYRDVLGMPEQPAFATEGDDRVSILSAGIATIELATPTHIRNIDAIEQAPTTDGPTLRIALEVHDTENAVNAVAASGAEQLSPVVHTPFQTLNARVSGPGGWQVTFFQELESLEDRAGRAGFLTDDQRARLTWRSRSPCPLFGWHDEDEHDWSRWGLGVLACGDTGFPHEEASC

Secondary structure (DSSP, 8-state):
-EEE-SSHHHHHIIIIIIS-PPEEPEE--STT--EEEEEETTEEEEEE-HHHHHHHHHHHTPPPPSS--EEEEEE-S-HHHHHHHHHHTTPPEEEEEEE-TTSEEEEEEEPGGG-EEEEEEESS-HHHHHTSTTEE-GGGS--S---PPPPPPSSPPPPS-------------PPPP--PPP-----

pLDDT: mean 78.78, std 23.55, range [26.94, 98.12]

Nearest PDB structures (foldseek):
  4pav-assembly1_A  TM=4.261E-01  e=6.565E-06  Staphylococcus aureus
  4pav-assembly2_B  TM=4.098E-01  e=5.120E-06  Staphylococcus aureus
  1ss4-assembly1_A  TM=4.650E-01  e=2.421E-05  Bacillus cereus
  4pav-assembly6_F  TM=4.142E-01  e=8.957E-06  Staphylococcus aureus
  2i7r-assembly1_B  TM=4.786E-01  e=1.011E-04  Streptococcus pneumoniae

Foldseek 3Di:
DEWEDQCLVVVCCCVCFAQVWDWFFDFFDDDQFDWTWTDDDVDIYIYTYLVVVVVVCVQQVFDDDPDIADAAEDEDQDQVVVVVVCVVVVWAWRGDQGCGPQQKTWTWTQDPPRHIYIYIYHRDDSVVSCPDPRGDHPVPHDDPDDDDDHHDYPDDDDDPPDDDDPDDDDDDDDDDDDDDDDDDDDD

InterPro domains:
  IPR004360 Glyoxalase/fosfomycin resistance/dioxygenase domain [PF00903] (5-118)
  IPR029068 Glyoxalase/Bleomycin resistance protein/Dihydroxybiphenyl dioxygenase [G3DSA:3.10.180.10] (1-129)
  IPR029068 Glyoxalase/Bleomycin resistance protein/Dihydroxybiphenyl dioxygenase [SSF54593] (5-126)
  IPR037523 Vicinal oxygen chelate (VOC), core domain [PS51819] (1-122)

Mean predicted aligned error: 11.7 Å

Organism: NCBI:txid1804987